Protein AF-A0A538A5W3-F1 (afdb_monomer_lite)

Radius of gyration: 23.63 Å; chains: 1; bounding box: 54×59×78 Å

Foldseek 3Di:
DDDDPPPPCPDVVNVVVVVVVVVVVVVVVVVCVVPPDDPVSVLVVVVVVLVVCPVVDDDDDSPDDQLCVQPNLLVSLLLQVPDDAWFFDQAPVRATFTFFDCVVDADRQLRGCDPDSQAHVVRTGREWEWAKDAPVVVQAWIKIWTWGQTHRQATDIDIDTDHPVSSVVRSPRDDDPPDPHHYHYPQADPCVLVDDHPPNNDDPCRPPGHHPDDD

Sequence (215 aa):
MRARSENGAATVEHVGLVILIALLIMAAIAAVVAAPPTDEARHLGSQLDRRIRCPARLPDPCWRDPLTEAYGRPVAGLVRAMAPQPRPVAGASGAPLLPVDFRYCRSESCAAPGDRTRLTASNRRVTAFTSVADHRRSGAGVQVTYWLYRPGIGWDRAVRTASPGDVGRYASTPLLDSANPVLVPLETLYGRDHYDFPPGEEPPWRWRVQSVYPG

pLDDT: mean 85.68, std 15.32, range [40.06, 98.5]

Secondary structure (DSSP, 8-state):
-PPP-------HHHHHHHHHHHHHHHHHHHHHHHSPPPHHHHHHHHHHHHHHHGGGS-SS-TTS-HHHHHH-HHHHHHHHHTPPPP--EE-TTS-EE--B-TTT--SHHHHSB-SSTTBBTTSPBBEEEEEEEE-GGGT--EEEEEEEEETTTEEEEEEEEE-HHHHHHHTT----TT-SSEEEESTT-TTGGG----TT---TTTTTSPPSS--

Structure (mmCIF, N/CA/C/O backbone):
data_AF-A0A538A5W3-F1
#
_entry.id   AF-A0A538A5W3-F1
#
loop_
_atom_site.group_PDB
_atom_site.id
_atom_site.type_symbol
_atom_site.label_atom_id
_atom_site.label_alt_id
_atom_site.label_comp_id
_atom_site.label_asym_id
_atom_site.label_entity_id
_atom_site.label_seq_id
_atom_site.pdbx_PDB_ins_code
_atom_site.Cartn_x
_atom_site.Cartn_y
_atom_site.Cartn_z
_atom_site.occupancy
_atom_site.B_iso_or_equiv
_atom_site.auth_seq_id
_atom_site.auth_comp_id
_atom_site.auth_asym_id
_atom_site.auth_atom_id
_atom_site.pdbx_PDB_model_num
ATOM 1 N N . MET A 1 1 ? 18.227 34.111 -56.928 1.00 42.00 1 MET A N 1
ATOM 2 C CA . MET A 1 1 ? 17.829 33.974 -55.509 1.00 42.00 1 MET A CA 1
ATOM 3 C C . MET A 1 1 ? 19.040 34.293 -54.642 1.00 42.00 1 MET A C 1
ATOM 5 O O . MET A 1 1 ? 20.062 33.647 -54.814 1.00 42.00 1 MET A O 1
ATOM 9 N N . ARG A 1 2 ? 18.981 35.338 -53.802 1.00 44.09 2 ARG A N 1
ATOM 10 C CA . ARG A 1 2 ? 20.060 35.691 -52.859 1.00 44.09 2 ARG A CA 1
ATOM 11 C C . ARG A 1 2 ? 19.883 34.869 -51.582 1.00 44.09 2 ARG A C 1
ATOM 13 O O . ARG A 1 2 ? 18.829 34.968 -50.959 1.00 44.09 2 ARG A O 1
ATOM 20 N N . ALA A 1 3 ? 20.896 34.101 -51.193 1.00 50.91 3 ALA A N 1
ATOM 21 C CA . ALA A 1 3 ? 20.963 33.516 -49.860 1.00 50.91 3 ALA A CA 1
ATOM 22 C C . ALA A 1 3 ? 21.230 34.641 -48.845 1.00 50.91 3 ALA A C 1
ATOM 24 O O . ALA A 1 3 ? 22.227 35.356 -48.951 1.00 50.91 3 ALA A O 1
ATOM 25 N N . ARG A 1 4 ? 20.311 34.837 -47.895 1.00 51.69 4 ARG A N 1
ATOM 26 C CA . ARG A 1 4 ? 20.551 35.646 -46.694 1.00 51.69 4 ARG A CA 1
ATOM 27 C C . ARG A 1 4 ? 21.476 34.833 -45.787 1.00 51.69 4 ARG A C 1
ATOM 29 O O . ARG A 1 4 ? 21.086 33.760 -45.346 1.00 51.69 4 ARG A O 1
ATOM 36 N N . SER A 1 5 ? 22.681 35.335 -45.530 1.00 58.38 5 SER A N 1
ATOM 37 C CA . SER A 1 5 ? 23.517 34.843 -44.432 1.00 58.38 5 SER A CA 1
ATOM 38 C C . SER A 1 5 ? 22.976 35.441 -43.138 1.00 58.38 5 SER A C 1
ATOM 40 O O . SER A 1 5 ? 23.103 36.646 -42.919 1.00 58.38 5 SER A O 1
ATOM 42 N N . GLU A 1 6 ? 22.331 34.628 -42.305 1.00 58.16 6 GLU A N 1
ATOM 43 C CA . GLU A 1 6 ? 22.032 34.992 -40.922 1.00 58.16 6 GLU A CA 1
ATOM 44 C C . GLU A 1 6 ? 23.316 34.860 -40.105 1.00 58.16 6 GLU A C 1
ATOM 46 O O . GLU A 1 6 ? 23.686 33.785 -39.641 1.00 58.16 6 GLU A O 1
ATOM 51 N N . ASN A 1 7 ? 24.029 35.972 -39.943 1.00 57.12 7 ASN A N 1
ATOM 52 C CA . ASN A 1 7 ? 25.116 36.042 -38.978 1.00 57.12 7 ASN A CA 1
ATOM 53 C C . ASN A 1 7 ? 24.478 36.193 -37.591 1.00 57.12 7 ASN A C 1
ATOM 55 O O . ASN A 1 7 ? 24.139 37.299 -37.172 1.00 57.12 7 ASN A O 1
ATOM 59 N N . GLY A 1 8 ? 24.255 35.068 -36.910 1.00 60.03 8 GLY A N 1
ATOM 60 C CA . GLY A 1 8 ? 23.786 35.044 -35.529 1.00 60.03 8 GLY A CA 1
ATOM 6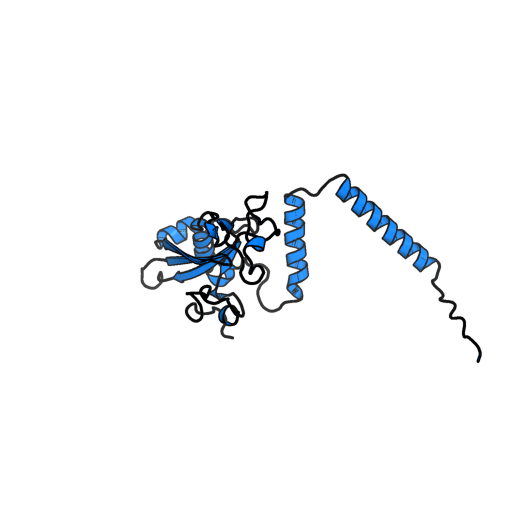1 C C . GLY A 1 8 ? 24.787 35.758 -34.625 1.00 60.03 8 GLY A C 1
ATOM 62 O O . GLY A 1 8 ? 25.879 35.253 -34.375 1.00 60.03 8 GLY A O 1
ATOM 63 N N . ALA A 1 9 ? 24.423 36.944 -34.143 1.00 57.41 9 ALA A N 1
ATOM 64 C CA . ALA A 1 9 ? 25.202 37.699 -33.173 1.00 57.41 9 ALA A CA 1
ATOM 65 C C . ALA A 1 9 ? 25.051 37.064 -31.781 1.00 57.41 9 ALA A C 1
ATOM 67 O O . ALA A 1 9 ? 24.360 37.589 -30.912 1.00 57.41 9 ALA A O 1
ATOM 68 N N . ALA A 1 10 ? 25.688 35.913 -31.562 1.00 58.06 10 ALA A N 1
ATOM 69 C CA . ALA A 1 10 ? 25.976 35.471 -30.206 1.00 58.06 10 ALA A CA 1
ATOM 70 C C . ALA A 1 10 ? 27.020 36.444 -29.645 1.00 58.06 10 ALA A C 1
ATOM 72 O O . ALA A 1 10 ? 28.186 36.408 -30.037 1.00 58.06 10 ALA A O 1
ATOM 73 N N . THR A 1 11 ? 26.597 37.381 -28.794 1.00 72.31 11 THR A N 1
ATOM 74 C CA . THR A 1 11 ? 27.542 38.292 -28.141 1.00 72.31 11 THR A CA 1
ATOM 75 C C . THR A 1 11 ? 28.545 37.461 -27.333 1.00 72.31 11 THR A C 1
ATOM 77 O O . THR A 1 11 ? 28.207 36.392 -26.821 1.00 72.31 11 THR A O 1
ATOM 80 N N . VAL A 1 12 ? 29.794 37.923 -27.218 1.00 75.25 12 VAL A N 1
ATOM 81 C CA . VAL A 1 12 ? 30.860 37.236 -26.453 1.00 75.25 12 VAL A CA 1
ATOM 82 C C . VAL A 1 12 ? 30.439 36.871 -25.022 1.00 75.25 12 VAL A C 1
ATOM 84 O O . VAL A 1 12 ? 30.901 35.876 -24.468 1.00 75.25 12 VAL A O 1
ATOM 87 N N . GLU A 1 13 ? 29.491 37.616 -24.462 1.00 71.19 13 GLU A N 1
ATOM 88 C CA . GLU A 1 13 ? 28.868 37.364 -23.164 1.00 71.19 13 GLU A CA 1
ATOM 89 C C . GLU A 1 13 ? 28.045 36.065 -23.136 1.00 71.19 13 GLU A C 1
ATOM 91 O O . GLU A 1 13 ? 28.116 35.321 -22.160 1.00 71.19 13 GLU A O 1
ATOM 96 N N . HIS A 1 14 ? 27.326 35.732 -24.214 1.00 80.75 14 HIS A N 1
ATOM 97 C CA . HIS A 1 14 ? 26.578 34.473 -24.316 1.00 80.75 14 HIS A CA 1
ATOM 98 C C . HIS A 1 14 ? 27.520 33.275 -24.407 1.00 80.75 14 HIS A C 1
ATOM 100 O O . HIS A 1 14 ? 27.285 32.255 -23.764 1.00 80.75 14 HIS A O 1
ATOM 106 N N . VAL A 1 15 ? 28.611 33.401 -25.167 1.00 85.06 15 VAL A N 1
ATOM 107 C CA . VAL A 1 15 ? 29.625 32.343 -25.272 1.00 85.06 15 VAL A CA 1
ATOM 108 C C . VAL A 1 15 ? 30.297 32.121 -23.916 1.00 85.06 15 VAL A C 1
ATOM 110 O O . VAL A 1 15 ? 30.418 30.981 -23.471 1.00 85.06 15 VAL A O 1
ATOM 113 N N . GLY A 1 16 ? 30.656 33.205 -23.220 1.00 84.44 16 GLY A N 1
ATOM 114 C CA . GLY A 1 16 ? 31.204 33.139 -21.866 1.00 84.44 16 GLY A CA 1
ATOM 115 C C . GLY A 1 16 ? 30.246 32.479 -20.872 1.00 84.44 16 GLY A C 1
ATOM 116 O O . GLY A 1 16 ? 30.654 31.590 -20.125 1.00 84.44 16 GLY A O 1
ATOM 117 N N . LEU A 1 17 ? 28.962 32.847 -20.905 1.00 88.75 17 LEU A N 1
ATOM 118 C CA . LEU A 1 17 ? 27.942 32.261 -20.035 1.00 88.75 17 LEU A CA 1
ATOM 119 C C . LEU A 1 17 ? 27.740 30.764 -20.312 1.00 88.75 17 LEU A C 1
ATOM 121 O O . LEU A 1 17 ? 27.679 29.973 -19.373 1.00 88.75 17 LEU A O 1
ATOM 125 N N . VAL A 1 18 ? 27.683 30.357 -21.583 1.00 91.06 18 VAL A N 1
ATOM 126 C CA . VAL A 1 18 ? 27.535 28.943 -21.963 1.00 91.06 18 VAL A CA 1
ATOM 127 C C . VAL A 1 18 ? 28.744 28.124 -21.509 1.00 91.06 18 VAL A C 1
ATOM 129 O O . VAL A 1 18 ? 28.564 27.043 -20.950 1.00 91.06 18 VAL A O 1
ATOM 132 N N . ILE A 1 19 ? 29.965 28.644 -21.681 1.00 92.62 19 ILE A N 1
ATOM 133 C CA . ILE A 1 19 ? 31.189 27.979 -21.208 1.00 92.62 19 ILE A CA 1
ATOM 134 C C . ILE A 1 19 ? 31.181 27.855 -19.682 1.00 92.62 19 ILE A C 1
ATOM 136 O O . ILE A 1 19 ? 31.485 26.784 -19.157 1.00 92.62 19 ILE A O 1
ATOM 140 N N . LEU A 1 20 ? 30.790 28.910 -18.962 1.00 94.00 20 LEU A N 1
ATOM 141 C CA . LEU A 1 20 ? 30.696 28.875 -17.504 1.00 94.00 20 LEU A CA 1
ATOM 142 C C . LEU A 1 20 ? 29.690 27.817 -17.031 1.00 94.00 20 LEU A C 1
ATOM 144 O O . LEU A 1 20 ? 30.012 27.012 -16.159 1.00 94.00 20 LEU A O 1
ATOM 148 N N . ILE A 1 21 ? 28.497 27.773 -17.633 1.00 94.75 21 ILE A N 1
ATOM 149 C CA . ILE A 1 21 ? 27.474 26.766 -17.316 1.00 94.75 21 ILE A CA 1
ATOM 150 C C . ILE A 1 21 ? 28.006 25.355 -17.598 1.00 94.75 21 ILE A C 1
ATOM 152 O O . ILE A 1 21 ? 27.864 24.470 -16.754 1.00 94.75 21 ILE A O 1
ATOM 156 N N . ALA A 1 22 ? 28.659 25.144 -18.743 1.00 93.75 22 ALA A N 1
ATOM 157 C CA . ALA A 1 22 ? 29.2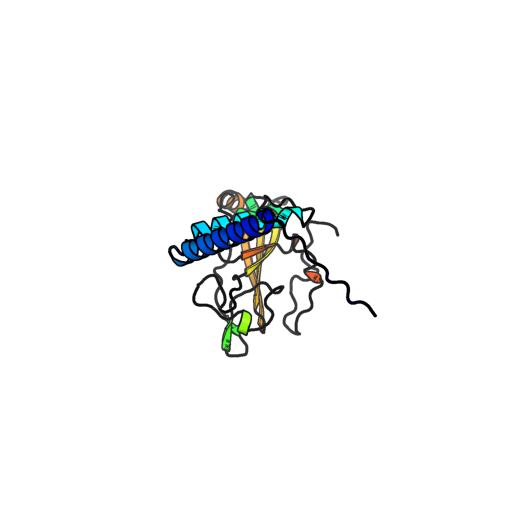35 23.849 -19.095 1.00 93.75 22 ALA A CA 1
ATOM 158 C C . ALA A 1 22 ? 30.301 23.398 -18.081 1.00 93.75 22 ALA A C 1
ATOM 160 O O . ALA A 1 22 ? 30.279 22.248 -17.640 1.00 93.75 22 ALA A O 1
ATOM 161 N N . LEU A 1 23 ? 31.190 24.302 -17.655 1.00 95.12 23 LEU A N 1
ATOM 162 C CA . LEU A 1 23 ? 32.209 24.013 -16.640 1.00 95.12 23 LEU A CA 1
ATOM 163 C C . LEU A 1 23 ? 31.589 23.672 -15.280 1.00 95.12 23 LEU A C 1
ATOM 165 O O . LEU A 1 23 ? 32.029 22.721 -14.635 1.00 95.12 23 LEU A O 1
ATOM 169 N N . LEU A 1 24 ? 30.544 24.392 -14.864 1.00 94.75 24 LEU A N 1
ATOM 170 C CA . LEU A 1 24 ? 29.826 24.105 -13.620 1.00 94.75 24 LEU A CA 1
ATOM 171 C C . LEU A 1 24 ? 29.153 22.727 -13.654 1.00 94.75 24 LEU A C 1
ATOM 173 O O . LEU A 1 24 ? 29.246 21.977 -12.681 1.00 94.75 24 LEU A O 1
ATOM 177 N N . ILE A 1 25 ? 28.525 22.363 -14.776 1.00 93.44 25 ILE A N 1
ATOM 178 C CA . ILE A 1 25 ? 27.912 21.038 -14.958 1.00 93.44 25 ILE A CA 1
ATOM 179 C C . ILE A 1 25 ? 28.982 19.943 -14.888 1.00 93.44 25 ILE A C 1
ATOM 181 O O . ILE A 1 25 ? 28.809 18.961 -14.166 1.00 93.44 25 ILE A O 1
ATOM 185 N N . MET A 1 26 ? 30.106 20.119 -15.586 1.00 90.81 26 MET A N 1
ATOM 186 C CA . MET A 1 26 ? 31.208 19.153 -15.575 1.00 90.81 26 MET A CA 1
ATOM 187 C C . MET A 1 26 ? 31.807 18.978 -14.174 1.00 90.81 26 MET A C 1
ATOM 189 O O . MET A 1 26 ? 32.032 17.847 -13.742 1.00 90.81 26 MET A O 1
ATOM 193 N N . ALA A 1 27 ? 32.007 20.074 -13.435 1.00 88.56 27 ALA A N 1
ATOM 194 C CA . ALA A 1 27 ? 32.490 20.031 -12.057 1.00 88.56 27 ALA A CA 1
ATOM 195 C C . ALA A 1 27 ? 31.508 19.301 -11.125 1.00 88.56 27 ALA A C 1
ATOM 197 O O . ALA A 1 27 ? 31.928 18.481 -10.306 1.00 88.56 27 ALA A O 1
ATOM 198 N N . ALA A 1 28 ? 30.201 19.537 -11.282 1.00 83.38 28 ALA A N 1
ATOM 199 C CA . ALA A 1 28 ? 29.171 18.847 -10.510 1.00 83.38 28 ALA A CA 1
ATOM 200 C C . ALA A 1 28 ? 29.153 17.334 -10.791 1.00 83.38 28 ALA A C 1
ATOM 202 O O . ALA A 1 28 ? 29.094 16.536 -9.856 1.00 83.38 28 ALA A O 1
ATOM 203 N N . ILE A 1 29 ? 29.261 16.926 -12.061 1.00 84.50 29 ILE A N 1
ATOM 204 C CA . ILE A 1 29 ? 29.339 15.507 -12.444 1.00 84.50 29 ILE A CA 1
ATOM 205 C C . ILE A 1 29 ? 30.588 14.860 -11.838 1.00 84.50 29 ILE A C 1
ATOM 207 O O . ILE A 1 29 ? 30.487 13.802 -11.218 1.00 84.50 29 ILE A O 1
ATOM 211 N N . ALA A 1 30 ? 31.752 15.504 -11.969 1.00 84.69 30 ALA A N 1
ATOM 212 C CA . ALA A 1 30 ? 33.005 14.997 -11.413 1.00 84.69 30 ALA A CA 1
ATOM 213 C C . ALA A 1 30 ? 32.925 14.816 -9.887 1.00 84.69 30 ALA A C 1
ATOM 215 O O . ALA A 1 30 ? 33.361 13.789 -9.369 1.00 84.69 30 ALA A O 1
ATOM 216 N N . ALA A 1 31 ? 32.305 15.763 -9.175 1.00 80.19 31 ALA A N 1
ATOM 217 C CA . ALA A 1 31 ? 32.092 15.670 -7.732 1.00 80.19 31 ALA A CA 1
ATOM 218 C C . ALA A 1 31 ? 31.188 14.486 -7.343 1.00 80.19 31 ALA A C 1
ATOM 220 O O . ALA A 1 31 ? 31.505 13.757 -6.405 1.00 80.19 31 ALA A O 1
ATOM 221 N N . VAL A 1 32 ? 30.100 14.248 -8.086 1.00 80.31 32 VAL A N 1
ATOM 222 C CA . VAL A 1 32 ? 29.190 13.109 -7.853 1.00 80.31 32 VAL A CA 1
ATOM 223 C C . VAL A 1 32 ? 29.876 11.767 -8.119 1.00 80.31 32 VAL A C 1
ATOM 225 O O . VAL A 1 32 ? 29.632 10.802 -7.397 1.00 80.31 32 VAL A O 1
ATOM 228 N N . VAL A 1 33 ? 30.735 11.692 -9.138 1.00 80.06 33 VAL A N 1
ATOM 229 C CA . VAL A 1 33 ? 31.510 10.478 -9.440 1.00 80.06 33 VAL A CA 1
ATOM 230 C C . VAL A 1 33 ? 32.553 10.207 -8.354 1.00 80.06 33 VAL A C 1
ATOM 232 O O . VAL A 1 33 ? 32.704 9.063 -7.931 1.00 80.06 33 VAL A O 1
ATOM 235 N N . ALA A 1 34 ? 33.249 11.244 -7.883 1.00 79.81 34 ALA A N 1
ATOM 236 C CA . ALA A 1 34 ? 34.277 11.116 -6.850 1.00 79.81 34 ALA A CA 1
ATOM 237 C C . ALA A 1 34 ? 33.696 10.771 -5.467 1.00 79.81 34 ALA A C 1
ATOM 239 O O . ALA A 1 34 ? 34.324 10.046 -4.697 1.00 79.81 34 ALA A O 1
ATOM 240 N N . ALA A 1 35 ? 32.498 11.271 -5.156 1.00 73.44 35 ALA A N 1
ATOM 241 C CA . ALA A 1 35 ? 31.801 11.034 -3.899 1.00 73.44 35 ALA A CA 1
ATOM 242 C C . ALA A 1 35 ? 30.342 10.633 -4.179 1.00 73.44 35 ALA A C 1
ATOM 244 O O . ALA A 1 35 ? 29.450 11.490 -4.185 1.00 73.44 35 ALA A O 1
ATOM 245 N N . PRO A 1 36 ? 30.071 9.335 -4.421 1.00 70.56 36 PRO A N 1
ATOM 246 C CA . PRO A 1 36 ? 28.727 8.883 -4.734 1.00 70.56 36 PRO A CA 1
ATOM 247 C C . PRO A 1 36 ? 27.764 9.224 -3.587 1.00 70.56 36 PRO A C 1
ATOM 249 O O . PRO A 1 36 ? 28.092 9.009 -2.416 1.00 70.56 36 PRO A O 1
ATOM 252 N N . PRO A 1 37 ? 26.558 9.735 -3.893 1.00 66.88 37 PRO A N 1
ATOM 253 C CA . PRO A 1 37 ? 25.633 10.206 -2.876 1.00 66.88 37 PRO A CA 1
ATOM 254 C C . PRO A 1 37 ? 25.233 9.072 -1.934 1.00 66.88 37 PRO A C 1
ATOM 256 O O . PRO A 1 37 ? 24.792 7.996 -2.368 1.00 66.88 37 PRO A O 1
ATOM 259 N N . THR A 1 38 ? 25.366 9.362 -0.640 1.00 73.31 38 THR A N 1
ATOM 260 C CA . THR A 1 38 ? 24.931 8.508 0.466 1.00 73.31 38 THR A CA 1
ATOM 261 C C . THR A 1 38 ? 23.409 8.363 0.470 1.00 73.31 38 THR A C 1
ATOM 263 O O . THR A 1 38 ? 22.681 9.121 -0.180 1.00 73.31 38 THR A O 1
ATOM 266 N N . ASP A 1 39 ? 22.896 7.391 1.222 1.00 62.28 39 ASP A N 1
ATOM 267 C CA . ASP A 1 39 ? 21.449 7.200 1.349 1.00 62.28 39 ASP A CA 1
ATOM 268 C C . ASP A 1 39 ? 20.737 8.435 1.937 1.00 62.28 39 ASP A C 1
ATOM 270 O O . ASP A 1 39 ? 19.601 8.719 1.554 1.00 62.28 39 ASP A O 1
ATOM 274 N N . GLU A 1 40 ? 21.415 9.235 2.769 1.00 63.69 40 GLU A N 1
ATOM 275 C CA . GLU A 1 40 ? 20.891 10.516 3.262 1.00 63.69 40 GLU A CA 1
ATOM 276 C C . GLU A 1 40 ? 20.801 11.587 2.167 1.00 63.69 40 GLU A C 1
ATOM 278 O O . GLU A 1 40 ? 19.784 12.274 2.058 1.00 63.69 40 GLU A O 1
ATOM 283 N N . ALA A 1 41 ? 21.812 11.694 1.300 1.00 62.50 41 ALA A N 1
ATOM 284 C CA . ALA A 1 41 ? 21.785 12.622 0.168 1.00 62.50 41 ALA A CA 1
ATOM 285 C C . ALA A 1 41 ? 20.658 12.274 -0.824 1.00 62.50 41 ALA A C 1
ATOM 287 O O . ALA A 1 41 ? 19.981 13.158 -1.351 1.00 62.50 41 ALA A O 1
ATOM 288 N N . ARG A 1 42 ? 20.388 10.977 -1.028 1.00 63.00 42 ARG A N 1
ATOM 289 C CA . ARG A 1 42 ? 19.245 10.509 -1.835 1.00 63.00 42 ARG A CA 1
ATOM 290 C C . ARG A 1 42 ? 17.910 10.801 -1.160 1.00 63.00 42 ARG A C 1
ATOM 292 O O . ARG A 1 42 ? 16.952 11.153 -1.846 1.00 63.00 42 ARG A O 1
ATOM 299 N N . HIS A 1 43 ? 17.844 10.685 0.165 1.00 58.84 43 HIS A N 1
ATOM 300 C CA . HIS A 1 43 ? 16.657 11.044 0.934 1.00 58.84 43 HIS A CA 1
ATOM 301 C C . HIS A 1 43 ? 16.345 12.542 0.798 1.00 58.84 43 HIS A C 1
ATOM 303 O O . HIS A 1 43 ? 15.225 12.893 0.429 1.00 58.84 43 HIS A O 1
ATOM 309 N N . LEU A 1 44 ? 17.346 13.413 0.966 1.00 68.38 44 LEU A N 1
ATOM 310 C CA . LEU A 1 44 ? 17.232 14.853 0.700 1.00 68.38 44 LEU A CA 1
ATOM 311 C C . LEU A 1 44 ? 16.782 15.138 -0.738 1.00 68.38 44 LEU A C 1
ATOM 313 O O . LEU A 1 44 ? 15.837 15.898 -0.938 1.00 68.38 44 LEU A O 1
ATOM 317 N N . GLY A 1 45 ? 17.385 14.474 -1.729 1.00 64.50 45 GLY A N 1
ATOM 318 C CA . GLY A 1 45 ? 16.982 14.591 -3.133 1.00 64.50 45 GLY A CA 1
ATOM 319 C C . GLY A 1 45 ? 15.521 14.196 -3.368 1.00 64.50 45 GLY A C 1
ATOM 320 O O . GLY A 1 45 ? 14.786 14.922 -4.030 1.00 64.50 45 GLY A O 1
ATOM 321 N N . SER A 1 46 ? 15.062 13.099 -2.760 1.00 58.84 46 SER A N 1
ATOM 322 C CA . SER A 1 46 ? 13.666 12.654 -2.868 1.00 58.84 46 SER A CA 1
ATOM 323 C C . SER A 1 46 ? 12.675 13.619 -2.206 1.00 58.84 46 SER A C 1
ATOM 325 O O . SER A 1 46 ? 11.580 13.836 -2.729 1.00 58.84 46 SER A O 1
ATOM 327 N N . GLN A 1 47 ? 13.072 14.264 -1.103 1.00 61.53 47 GLN A N 1
ATOM 328 C CA . GLN A 1 47 ? 12.272 15.301 -0.454 1.00 61.53 47 GLN A CA 1
ATOM 329 C C . GLN A 1 47 ? 12.211 16.584 -1.291 1.00 61.53 47 GLN A C 1
ATOM 331 O O . GLN A 1 47 ? 11.150 17.205 -1.379 1.00 61.53 47 GLN A O 1
ATOM 336 N N . LEU A 1 48 ? 13.318 16.967 -1.935 1.00 62.88 48 LEU A N 1
ATOM 337 C CA . LEU A 1 48 ? 13.379 18.134 -2.815 1.00 62.88 48 LEU A CA 1
ATOM 338 C C . LEU A 1 48 ? 12.544 17.927 -4.085 1.00 62.88 48 LEU A C 1
ATOM 340 O O . LEU A 1 48 ? 11.719 18.768 -4.421 1.00 62.88 48 LEU A O 1
ATOM 344 N N . ASP A 1 49 ? 12.700 16.781 -4.745 1.00 60.81 49 ASP A N 1
ATOM 345 C CA . ASP A 1 49 ? 11.957 16.398 -5.952 1.00 60.81 49 ASP A CA 1
ATOM 346 C C . ASP A 1 49 ? 10.441 16.334 -5.683 1.00 60.81 49 ASP A C 1
ATOM 348 O O . ASP A 1 49 ? 9.622 16.788 -6.484 1.00 60.81 49 ASP A O 1
ATOM 352 N N . ARG A 1 50 ? 10.038 15.870 -4.490 1.00 59.31 50 ARG A N 1
ATOM 353 C CA . ARG A 1 50 ? 8.642 15.947 -4.034 1.00 59.31 50 ARG A CA 1
ATOM 354 C C . ARG A 1 50 ? 8.175 17.397 -3.884 1.00 59.31 50 ARG A C 1
ATOM 356 O O . ARG A 1 50 ? 7.128 17.739 -4.424 1.00 59.31 50 ARG A O 1
ATOM 363 N N . ARG A 1 51 ? 8.954 18.262 -3.225 1.00 61.81 51 ARG A N 1
ATOM 364 C CA . ARG A 1 51 ? 8.613 19.691 -3.070 1.00 61.81 51 ARG A CA 1
ATOM 365 C C . ARG A 1 51 ? 8.524 20.430 -4.409 1.00 61.81 51 ARG A C 1
ATOM 367 O O . ARG A 1 51 ? 7.647 21.273 -4.559 1.00 61.81 51 ARG A O 1
ATOM 374 N N . ILE A 1 52 ? 9.383 20.094 -5.372 1.00 64.12 52 ILE A N 1
ATOM 375 C CA . ILE A 1 52 ? 9.414 20.709 -6.708 1.00 64.12 52 ILE A CA 1
ATOM 376 C C . ILE A 1 52 ? 8.241 20.233 -7.577 1.00 64.12 52 ILE A C 1
ATOM 378 O O . ILE A 1 52 ? 7.661 21.034 -8.305 1.00 64.12 52 ILE A O 1
ATOM 382 N N . ARG A 1 53 ? 7.848 18.952 -7.498 1.00 59.62 53 ARG A N 1
ATOM 383 C CA . ARG A 1 53 ? 6.728 18.410 -8.294 1.00 59.62 53 ARG A CA 1
ATOM 384 C C . ARG A 1 53 ? 5.343 18.765 -7.754 1.00 59.62 53 ARG A C 1
ATOM 386 O O . ARG A 1 53 ? 4.378 18.732 -8.513 1.00 59.62 53 ARG A O 1
ATOM 393 N N . CYS A 1 54 ? 5.234 19.105 -6.474 1.00 58.84 54 CYS A N 1
ATOM 394 C CA . CYS A 1 54 ? 3.957 19.396 -5.826 1.00 58.84 54 CYS A CA 1
ATOM 395 C C . CYS A 1 54 ? 3.171 20.612 -6.362 1.00 58.84 54 CYS A C 1
ATOM 397 O O . CYS A 1 54 ? 1.965 20.461 -6.533 1.00 58.84 54 CYS A O 1
ATOM 399 N N . PRO A 1 55 ? 3.752 21.790 -6.673 1.00 54.16 55 PRO A N 1
ATOM 400 C CA . PRO A 1 55 ? 2.954 22.927 -7.151 1.00 54.16 55 PRO A CA 1
ATOM 401 C C . PRO A 1 55 ? 2.276 22.693 -8.512 1.00 54.16 55 PRO A C 1
ATOM 403 O O . PRO A 1 55 ? 1.304 23.369 -8.827 1.00 54.16 55 PRO A O 1
ATOM 406 N N . ALA A 1 56 ? 2.742 21.726 -9.311 1.00 56.75 56 ALA A N 1
ATOM 407 C CA . ALA A 1 56 ? 2.158 21.420 -10.619 1.00 56.75 56 ALA A CA 1
ATOM 408 C C . ALA A 1 56 ? 0.929 20.486 -10.557 1.00 56.75 56 ALA A C 1
ATOM 410 O O . ALA A 1 56 ? 0.293 20.255 -11.584 1.00 56.75 56 ALA A O 1
ATOM 411 N N . ARG A 1 57 ? 0.592 19.925 -9.384 1.00 51.56 57 ARG A N 1
ATOM 412 C CA . ARG A 1 57 ? -0.556 19.021 -9.195 1.00 51.56 57 ARG A CA 1
ATOM 413 C C . ARG A 1 57 ? -1.387 19.469 -7.985 1.00 51.56 57 ARG A C 1
ATOM 415 O O . ARG A 1 57 ? -1.139 19.041 -6.866 1.00 51.56 57 ARG A O 1
ATOM 422 N N . LEU A 1 58 ? -2.355 20.354 -8.231 1.00 40.06 58 LEU A N 1
ATOM 423 C CA . LEU A 1 58 ? -3.468 20.664 -7.315 1.00 40.06 58 LEU A CA 1
ATOM 424 C C . LEU A 1 58 ? -4.352 19.415 -7.064 1.00 40.06 58 LEU A C 1
ATOM 426 O O . LEU A 1 58 ? -4.383 18.554 -7.949 1.00 40.06 58 LEU A O 1
ATOM 430 N N . PRO A 1 59 ? -5.133 19.332 -5.957 1.00 51.50 59 PRO A N 1
ATOM 431 C CA . PRO A 1 59 ? -5.271 20.293 -4.853 1.00 51.50 59 PRO A CA 1
ATOM 432 C C . PRO A 1 59 ? -4.816 19.779 -3.464 1.00 51.50 59 PRO A C 1
ATOM 434 O O . PRO A 1 59 ? -4.996 20.494 -2.478 1.00 51.50 59 PRO A O 1
ATOM 437 N N . ASP A 1 60 ? -4.229 18.585 -3.350 1.00 48.75 60 ASP A N 1
ATOM 438 C CA . ASP A 1 60 ? -3.994 17.966 -2.037 1.00 48.75 60 ASP A CA 1
ATOM 439 C C . ASP A 1 60 ? -2.792 18.564 -1.272 1.00 48.75 60 ASP A C 1
ATOM 441 O O . ASP A 1 60 ? -1.773 18.943 -1.867 1.00 48.75 60 ASP A O 1
ATOM 445 N N . PRO A 1 61 ? -2.863 18.647 0.072 1.00 52.22 61 PRO A N 1
ATOM 446 C CA . PRO A 1 61 ? -1.793 19.177 0.904 1.00 52.22 61 PRO A CA 1
ATOM 447 C C . PRO A 1 61 ? -0.553 18.270 0.867 1.00 52.22 61 PRO A C 1
ATOM 449 O O . PRO A 1 61 ? -0.369 17.389 1.705 1.00 52.22 61 PRO A O 1
ATOM 452 N N . CYS A 1 62 ? 0.354 18.563 -0.068 1.00 54.31 62 CYS A N 1
ATOM 453 C CA . CYS A 1 62 ? 1.656 17.917 -0.310 1.00 54.31 62 CYS A CA 1
ATOM 454 C C . CYS A 1 62 ? 2.507 17.619 0.950 1.00 54.31 62 CYS A C 1
ATOM 456 O O . CYS A 1 62 ? 3.420 16.786 0.910 1.00 54.31 62 CYS A O 1
ATOM 458 N N . TRP A 1 63 ? 2.229 18.295 2.068 1.00 56.88 63 TRP A N 1
ATOM 459 C CA . TRP A 1 63 ? 2.947 18.176 3.334 1.00 56.88 63 TRP A CA 1
ATOM 460 C C . TRP A 1 63 ? 2.496 17.020 4.238 1.00 56.88 63 TRP A C 1
ATOM 462 O O . TRP A 1 63 ? 3.210 16.714 5.194 1.00 56.88 63 TRP A O 1
ATOM 472 N N . ARG A 1 64 ? 1.346 16.378 3.989 1.00 66.56 64 ARG A N 1
ATOM 473 C CA . ARG A 1 64 ? 0.916 15.204 4.771 1.00 66.56 64 ARG A CA 1
ATOM 474 C C . ARG A 1 64 ? 1.320 13.915 4.067 1.00 66.56 64 ARG A C 1
ATOM 476 O O . ARG A 1 64 ? 1.380 13.838 2.842 1.00 66.56 64 ARG A O 1
ATOM 483 N N . ASP A 1 65 ? 1.666 12.899 4.851 1.00 83.75 65 ASP A N 1
ATOM 484 C CA . ASP A 1 65 ? 1.857 11.568 4.288 1.00 83.75 65 ASP A CA 1
ATOM 485 C C . ASP A 1 65 ? 0.492 11.006 3.825 1.00 83.75 65 ASP A C 1
ATOM 487 O O . ASP A 1 65 ? -0.529 11.318 4.451 1.00 83.75 65 ASP A O 1
ATOM 491 N N . PRO A 1 66 ? 0.454 10.164 2.775 1.00 88.50 66 PRO A N 1
ATOM 492 C CA . PRO A 1 66 ? -0.804 9.660 2.222 1.00 88.50 66 PRO A CA 1
ATOM 493 C C . PRO A 1 66 ? -1.681 8.916 3.237 1.00 88.50 66 PRO A C 1
ATOM 495 O O . PRO A 1 66 ? -2.905 8.961 3.141 1.00 88.50 66 PRO A O 1
ATOM 498 N N . LEU A 1 67 ? -1.087 8.240 4.230 1.00 93.44 67 LEU A N 1
ATOM 499 C CA . LEU A 1 67 ? -1.858 7.533 5.255 1.00 93.44 67 LEU A CA 1
ATOM 500 C C . LEU A 1 67 ? -2.536 8.502 6.222 1.00 93.44 67 LEU A C 1
ATOM 502 O O . LEU A 1 67 ? -3.681 8.275 6.605 1.00 93.44 67 LEU A O 1
ATOM 506 N N . THR A 1 68 ? -1.852 9.573 6.633 1.00 92.12 68 THR A N 1
ATOM 507 C CA . THR A 1 68 ? -2.444 10.609 7.492 1.00 92.12 68 THR A CA 1
ATOM 508 C C . THR A 1 68 ? -3.550 11.354 6.763 1.00 92.12 68 THR A C 1
ATOM 510 O O . THR A 1 68 ? -4.540 11.716 7.392 1.00 92.12 68 THR A O 1
ATOM 513 N N . GLU A 1 69 ? -3.402 11.574 5.460 1.00 88.25 69 GLU A N 1
ATOM 514 C CA . GLU A 1 69 ? -4.459 12.156 4.639 1.00 88.25 69 GLU A CA 1
ATOM 515 C C . GLU A 1 69 ? -5.697 11.254 4.577 1.00 88.25 69 GLU A C 1
ATOM 517 O O . GLU A 1 69 ? -6.799 11.722 4.849 1.00 88.25 69 GLU A O 1
ATOM 522 N N . ALA A 1 70 ? -5.515 9.957 4.313 1.00 91.94 70 ALA A N 1
ATOM 523 C CA . ALA A 1 70 ? -6.628 9.019 4.189 1.00 91.94 70 ALA A CA 1
ATOM 524 C C . ALA A 1 70 ? -7.309 8.681 5.528 1.00 91.94 70 ALA A C 1
ATOM 526 O O . ALA A 1 70 ? -8.530 8.555 5.587 1.00 91.94 70 ALA A O 1
ATOM 527 N N . TYR A 1 71 ? -6.536 8.507 6.606 1.00 93.31 71 TYR A N 1
ATOM 528 C CA . TYR A 1 71 ? -7.028 7.888 7.848 1.00 93.31 71 TYR A CA 1
ATOM 529 C C . TYR A 1 71 ? -6.876 8.761 9.101 1.00 93.31 71 TYR A C 1
ATOM 531 O O . TYR A 1 71 ? -7.329 8.390 10.187 1.00 93.31 71 TYR A O 1
ATOM 539 N N . GLY A 1 72 ? -6.205 9.908 8.993 1.00 92.62 72 GLY A N 1
ATOM 540 C CA . GLY A 1 72 ? -5.758 10.682 10.147 1.00 92.62 72 GLY A CA 1
ATOM 541 C C . GLY A 1 72 ? -4.550 10.056 10.857 1.00 92.62 72 GLY A C 1
ATOM 542 O O . GLY A 1 72 ? -4.262 8.862 10.759 1.00 92.62 72 GLY A O 1
ATOM 543 N N . ARG A 1 73 ? -3.813 10.880 11.613 1.00 93.75 73 ARG A N 1
ATOM 544 C CA . ARG A 1 73 ? -2.492 10.511 12.154 1.00 93.75 73 ARG A CA 1
ATOM 545 C C . ARG A 1 73 ? -2.476 9.258 13.052 1.00 93.75 73 ARG A C 1
ATOM 547 O O . ARG A 1 73 ? -1.564 8.446 12.864 1.00 93.75 73 ARG A O 1
ATOM 554 N N . PRO A 1 74 ? -3.420 9.065 14.002 1.00 94.88 74 PRO A N 1
ATOM 555 C CA . PRO A 1 74 ? -3.386 7.900 14.888 1.00 94.88 74 PRO A CA 1
ATOM 556 C C . PRO A 1 74 ? -3.562 6.579 14.135 1.00 94.88 74 PRO A C 1
ATOM 558 O O . PRO A 1 74 ? -2.805 5.632 14.340 1.00 94.88 74 PRO A O 1
ATOM 561 N N . VAL A 1 75 ? -4.525 6.533 13.209 1.00 97.12 75 VAL A N 1
ATOM 562 C CA . VAL A 1 75 ? -4.799 5.336 12.406 1.00 97.12 75 VAL A CA 1
ATOM 563 C C . VAL A 1 75 ? -3.693 5.113 11.376 1.00 97.12 75 VAL A C 1
ATOM 565 O O . VAL A 1 75 ? -3.288 3.977 11.166 1.00 97.12 75 VAL A O 1
ATOM 568 N N . ALA A 1 76 ? -3.112 6.171 10.805 1.00 96.94 76 ALA A N 1
ATOM 569 C CA . ALA A 1 76 ? -1.946 6.058 9.930 1.00 96.94 76 ALA A CA 1
ATOM 570 C C . ALA A 1 76 ? -0.749 5.379 10.623 1.00 96.94 76 ALA A C 1
ATOM 572 O O . ALA A 1 76 ? -0.116 4.489 10.049 1.00 96.94 76 ALA A O 1
ATOM 573 N N . GLY A 1 77 ? -0.470 5.752 11.880 1.00 97.69 77 GLY A N 1
ATOM 574 C CA . GLY A 1 77 ? 0.561 5.111 12.701 1.00 97.69 77 GLY A CA 1
ATOM 575 C C . GLY A 1 77 ? 0.285 3.621 12.918 1.00 97.69 77 GLY A C 1
ATOM 576 O O . GLY A 1 77 ? 1.148 2.786 12.649 1.00 97.69 77 GLY A O 1
ATOM 577 N N . LEU A 1 78 ? -0.953 3.283 13.283 1.00 98.44 78 LEU A N 1
ATOM 578 C CA . LEU A 1 78 ? -1.427 1.905 13.412 1.00 98.44 78 LEU A CA 1
ATOM 579 C C . LEU A 1 78 ? -1.268 1.095 12.109 1.00 98.44 78 LEU A C 1
ATOM 581 O O . LEU A 1 78 ? -0.727 -0.011 12.128 1.00 98.44 78 LEU A O 1
ATOM 585 N N . VAL A 1 79 ? -1.697 1.647 10.970 1.00 98.38 79 VAL A N 1
ATOM 586 C CA . VAL A 1 79 ? -1.590 1.013 9.644 1.00 98.38 79 VAL A CA 1
ATOM 587 C C . VAL A 1 79 ? -0.129 0.739 9.282 1.00 98.38 79 VAL A C 1
ATOM 589 O O . VAL A 1 79 ? 0.183 -0.313 8.722 1.00 98.38 79 VAL A O 1
ATOM 592 N N . ARG A 1 80 ? 0.797 1.636 9.633 1.00 98.00 80 ARG A N 1
ATOM 593 C CA . ARG A 1 80 ? 2.231 1.389 9.452 1.00 98.00 80 ARG A CA 1
ATOM 594 C C . ARG A 1 80 ? 2.754 0.314 10.403 1.00 98.00 80 ARG A C 1
ATOM 596 O O . ARG A 1 80 ? 3.488 -0.563 9.953 1.00 98.00 80 ARG A O 1
ATOM 603 N N . ALA A 1 81 ? 2.386 0.366 11.680 1.00 98.00 81 ALA A N 1
ATOM 604 C CA . ALA A 1 81 ? 2.864 -0.574 12.693 1.00 98.00 81 ALA A CA 1
ATOM 605 C C . ALA A 1 81 ? 2.460 -2.026 12.398 1.00 98.00 81 ALA A C 1
ATOM 607 O O . ALA A 1 81 ? 3.239 -2.944 12.635 1.00 98.00 81 ALA A O 1
ATOM 608 N N . MET A 1 82 ? 1.258 -2.231 11.854 1.00 98.06 82 MET A N 1
ATOM 609 C CA . MET A 1 82 ? 0.718 -3.565 11.566 1.00 98.06 82 MET A CA 1
ATOM 610 C C . MET A 1 82 ? 1.037 -4.082 10.154 1.00 98.06 82 MET A C 1
ATOM 612 O O . MET A 1 82 ? 0.579 -5.170 9.786 1.00 98.06 82 MET A O 1
ATOM 616 N N . ALA A 1 83 ? 1.796 -3.325 9.355 1.00 97.62 83 ALA A N 1
ATOM 617 C CA . ALA A 1 83 ? 2.080 -3.683 7.971 1.00 97.62 83 ALA A CA 1
ATOM 618 C C . ALA A 1 83 ? 2.811 -5.037 7.877 1.00 97.62 83 ALA A C 1
ATOM 620 O O . ALA A 1 83 ? 3.794 -5.260 8.590 1.00 97.62 83 ALA A O 1
ATOM 621 N N . PRO A 1 84 ? 2.364 -5.959 7.003 1.00 94.94 84 PRO A N 1
ATOM 622 C CA . PRO A 1 84 ? 3.031 -7.240 6.842 1.00 94.94 84 PRO A CA 1
ATOM 623 C C . PRO A 1 84 ? 4.414 -7.052 6.212 1.00 94.94 84 PRO A C 1
ATOM 625 O O . PRO A 1 84 ? 4.597 -6.230 5.312 1.00 94.94 84 PRO A O 1
ATOM 628 N N . GLN A 1 85 ? 5.375 -7.872 6.641 1.00 90.81 85 GLN A N 1
ATOM 629 C CA . GLN A 1 85 ? 6.649 -7.986 5.937 1.00 90.81 85 GLN A CA 1
ATOM 630 C C . GLN A 1 85 ? 6.388 -8.576 4.546 1.00 90.81 85 GLN A C 1
ATOM 632 O O . GLN A 1 85 ? 5.811 -9.666 4.452 1.00 90.81 85 GLN A O 1
ATOM 637 N N . PRO A 1 86 ? 6.775 -7.888 3.463 1.00 85.62 86 PRO A N 1
ATOM 638 C CA . PRO A 1 86 ? 6.492 -8.365 2.127 1.00 85.62 86 PRO A CA 1
ATOM 639 C C . PRO A 1 86 ? 7.392 -9.559 1.816 1.00 85.62 86 PRO A C 1
ATOM 641 O O . PRO A 1 86 ? 8.615 -9.468 1.884 1.00 85.62 86 PRO A O 1
ATOM 644 N N . ARG A 1 87 ? 6.776 -10.691 1.475 1.00 91.44 87 ARG A N 1
ATOM 645 C CA . ARG A 1 87 ? 7.481 -11.913 1.076 1.00 91.44 87 ARG A CA 1
ATOM 646 C C . ARG A 1 87 ? 7.273 -12.177 -0.414 1.00 91.44 87 ARG A C 1
ATOM 648 O O . ARG A 1 87 ? 6.186 -11.870 -0.919 1.00 91.44 87 ARG A O 1
ATOM 655 N N . PRO A 1 88 ? 8.280 -12.697 -1.129 1.00 94.88 88 PRO A N 1
ATOM 656 C CA . PRO A 1 88 ? 8.079 -13.161 -2.488 1.00 94.88 88 PRO A CA 1
ATOM 657 C C . PRO A 1 88 ? 7.201 -14.420 -2.513 1.00 94.88 88 PRO A C 1
ATOM 659 O O . PRO A 1 88 ? 7.245 -15.226 -1.585 1.00 94.88 88 PRO A O 1
ATOM 662 N N . VAL A 1 89 ? 6.411 -14.571 -3.573 1.00 96.69 89 VAL A N 1
ATOM 663 C CA . VAL A 1 89 ? 5.568 -15.748 -3.850 1.00 96.69 89 VAL A CA 1
ATOM 664 C C . VAL A 1 89 ? 5.876 -16.221 -5.267 1.00 96.69 89 VAL A C 1
ATOM 666 O O . VAL A 1 89 ? 6.124 -15.382 -6.130 1.00 96.69 89 VAL A O 1
ATOM 669 N N . ALA A 1 90 ? 5.910 -17.532 -5.501 1.00 97.31 90 ALA A N 1
ATOM 670 C CA . ALA A 1 90 ? 6.187 -18.082 -6.826 1.00 97.31 90 ALA A CA 1
ATOM 671 C C . ALA A 1 90 ? 5.058 -17.737 -7.815 1.00 97.31 90 ALA A C 1
ATOM 673 O O . ALA A 1 90 ? 3.890 -17.996 -7.529 1.00 97.31 90 ALA A O 1
ATOM 674 N N . GLY A 1 91 ? 5.423 -17.139 -8.951 1.00 94.38 91 GLY A N 1
ATOM 675 C CA . GLY A 1 91 ? 4.542 -16.881 -10.091 1.00 94.38 91 GLY A CA 1
ATOM 676 C C . GLY A 1 91 ? 4.320 -18.113 -10.961 1.00 94.38 91 GLY A C 1
ATOM 677 O O . GLY A 1 91 ? 4.840 -19.195 -10.679 1.00 94.38 91 GLY A O 1
ATOM 678 N N . ALA A 1 92 ? 3.587 -17.937 -12.060 1.00 91.38 92 ALA A N 1
ATOM 679 C CA . ALA A 1 92 ? 3.290 -19.017 -12.998 1.00 91.38 92 ALA A CA 1
ATOM 680 C C . ALA A 1 92 ? 4.561 -19.551 -13.680 1.00 91.38 92 ALA A C 1
ATOM 682 O O . ALA A 1 92 ? 4.665 -20.747 -13.947 1.00 91.38 92 ALA A O 1
ATOM 683 N 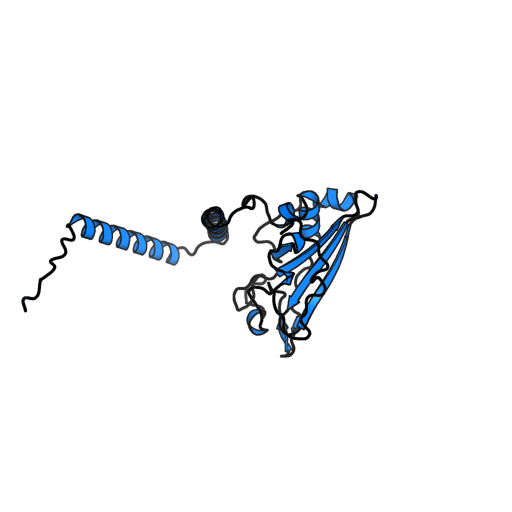N . SER A 1 93 ? 5.563 -18.691 -13.895 1.00 92.75 93 SER A N 1
ATOM 684 C CA . SER A 1 93 ? 6.892 -19.097 -14.380 1.00 92.75 93 SER A CA 1
ATOM 685 C C . SER A 1 93 ? 7.774 -19.777 -13.322 1.00 92.75 93 SER A C 1
ATOM 687 O O . SER A 1 93 ? 8.905 -20.161 -13.618 1.00 92.75 93 SER A O 1
ATOM 689 N N . GLY A 1 94 ? 7.310 -19.883 -12.073 1.00 94.50 94 GLY A N 1
ATOM 690 C CA . GLY A 1 94 ? 8.120 -20.291 -10.923 1.00 94.50 94 GLY A CA 1
ATOM 691 C C . GLY A 1 94 ? 9.029 -19.184 -10.375 1.00 94.50 94 GLY A C 1
ATOM 692 O O . GLY A 1 94 ? 9.628 -19.362 -9.313 1.00 94.50 94 GLY A O 1
ATOM 693 N N . ALA A 1 95 ? 9.119 -18.028 -11.043 1.00 93.31 95 ALA A N 1
ATOM 694 C CA . ALA A 1 95 ? 9.898 -16.898 -10.551 1.00 93.31 95 ALA A CA 1
ATOM 695 C C . ALA A 1 95 ? 9.307 -16.352 -9.236 1.00 93.31 95 ALA A C 1
ATOM 697 O O . ALA A 1 95 ? 8.087 -16.208 -9.123 1.00 93.31 95 ALA A O 1
ATOM 698 N N . PRO A 1 96 ? 10.133 -16.004 -8.233 1.00 97.12 96 PRO A N 1
ATOM 699 C CA . PRO A 1 96 ? 9.644 -15.302 -7.056 1.00 97.12 96 PRO A CA 1
ATOM 700 C C . PRO A 1 96 ? 9.176 -13.904 -7.465 1.00 97.12 96 PRO A C 1
ATOM 702 O O . PRO A 1 96 ? 9.918 -13.168 -8.104 1.00 97.12 96 PRO A O 1
ATOM 705 N N . LEU A 1 97 ? 7.971 -13.510 -7.070 1.00 97.94 97 LEU A N 1
ATOM 706 C CA . LEU A 1 97 ? 7.399 -12.193 -7.351 1.00 97.94 97 LEU A CA 1
ATOM 707 C C . LEU A 1 97 ? 7.202 -11.449 -6.043 1.00 97.94 97 LEU A C 1
ATOM 709 O O . LEU A 1 97 ? 6.667 -12.040 -5.111 1.00 97.94 97 LEU A O 1
ATOM 713 N N . LEU A 1 98 ? 7.591 -10.176 -5.956 1.00 98.00 98 LEU A N 1
ATOM 714 C CA . LEU A 1 98 ? 7.294 -9.257 -4.847 1.00 98.00 98 LEU A CA 1
ATOM 715 C C . LEU A 1 98 ? 5.978 -8.501 -5.092 1.00 98.00 98 LEU A C 1
ATOM 717 O O . LEU A 1 98 ? 5.577 -8.352 -6.245 1.00 98.00 98 LEU A O 1
ATOM 721 N N . PRO A 1 99 ? 5.295 -8.008 -4.039 1.00 98.06 99 PRO A N 1
ATOM 722 C CA . PRO A 1 99 ? 4.086 -7.235 -4.247 1.00 98.06 99 PRO A CA 1
ATOM 723 C C . PRO A 1 99 ? 4.457 -5.823 -4.709 1.00 98.06 99 PRO A C 1
ATOM 725 O O . PRO A 1 99 ? 5.365 -5.193 -4.159 1.00 98.06 99 PRO A O 1
ATOM 728 N N . VAL A 1 100 ? 3.779 -5.331 -5.738 1.00 98.12 100 VAL A N 1
ATOM 729 C CA . VAL A 1 100 ? 4.145 -4.111 -6.470 1.00 98.12 100 VAL A CA 1
ATOM 730 C C . VAL A 1 100 ? 2.940 -3.205 -6.684 1.00 98.12 100 VAL A C 1
ATOM 732 O O . VAL A 1 100 ? 1.787 -3.601 -6.528 1.00 98.12 100 VAL A O 1
ATOM 735 N N . ASP A 1 101 ? 3.214 -1.955 -7.044 1.00 97.25 101 ASP A N 1
ATOM 736 C CA . ASP A 1 101 ? 2.177 -1.020 -7.460 1.00 97.25 101 ASP A CA 1
ATOM 737 C C . ASP A 1 101 ? 1.698 -1.370 -8.876 1.00 97.25 101 ASP A C 1
ATOM 739 O O . ASP A 1 101 ? 2.448 -1.224 -9.849 1.00 97.25 101 ASP A O 1
ATOM 743 N N . PHE A 1 102 ? 0.442 -1.812 -8.989 1.00 96.38 102 PHE A N 1
ATOM 744 C CA . PHE A 1 102 ? -0.155 -2.230 -10.258 1.00 96.38 102 PHE A CA 1
ATOM 745 C C . PHE A 1 102 ? -0.114 -1.128 -11.322 1.00 96.38 102 PHE A C 1
ATOM 747 O O . PHE A 1 102 ? -0.065 -1.413 -12.513 1.00 96.38 102 PHE A O 1
ATOM 754 N N . ARG A 1 103 ? -0.082 0.150 -10.932 1.00 94.88 103 ARG A N 1
ATOM 755 C CA . ARG A 1 103 ? -0.071 1.270 -11.885 1.00 94.88 103 ARG A CA 1
ATOM 756 C C . ARG A 1 103 ? 1.226 1.339 -12.688 1.00 94.88 103 ARG A C 1
ATOM 758 O O . ARG A 1 103 ? 1.235 1.899 -13.778 1.00 94.88 103 ARG A O 1
ATOM 765 N N . TYR A 1 104 ? 2.311 0.775 -12.156 1.00 94.44 104 TYR A N 1
ATOM 766 C CA . TYR A 1 104 ? 3.652 0.870 -12.741 1.00 94.44 104 TYR A CA 1
ATOM 767 C C . TYR A 1 104 ? 4.273 -0.486 -13.090 1.00 94.44 104 TYR A C 1
ATOM 769 O O . TYR A 1 104 ? 5.344 -0.524 -13.701 1.00 94.44 104 TYR A O 1
ATOM 777 N N . CYS A 1 105 ? 3.651 -1.590 -12.670 1.00 95.69 105 CYS A N 1
ATOM 778 C CA . CYS A 1 105 ? 4.208 -2.929 -12.794 1.00 95.69 105 CYS A CA 1
ATOM 779 C C . CYS A 1 105 ? 3.101 -3.953 -13.063 1.00 95.69 105 CYS A C 1
ATOM 781 O O . CYS A 1 105 ? 2.268 -4.201 -12.197 1.00 95.69 105 CYS A O 1
ATOM 783 N N . ARG A 1 106 ? 3.096 -4.522 -14.275 1.00 94.19 106 ARG A N 1
ATOM 784 C CA . ARG A 1 106 ? 2.039 -5.409 -14.804 1.00 94.19 106 ARG A CA 1
ATOM 785 C C . ARG A 1 106 ? 2.569 -6.719 -15.398 1.00 94.19 106 ARG A C 1
ATOM 787 O O . ARG A 1 106 ? 1.830 -7.434 -16.058 1.00 94.19 106 ARG A O 1
ATOM 794 N N . SER A 1 107 ? 3.843 -7.036 -15.179 1.00 95.31 107 SER A N 1
ATOM 795 C CA . SER A 1 107 ? 4.469 -8.281 -15.638 1.00 95.31 107 SER A CA 1
ATOM 796 C C . SER A 1 107 ? 5.271 -8.940 -14.519 1.00 95.31 107 SER A C 1
ATOM 798 O O . SER A 1 107 ? 5.784 -8.253 -13.631 1.00 95.31 107 SER A O 1
ATOM 800 N N . GLU A 1 108 ? 5.426 -10.264 -14.585 1.00 96.12 108 GLU A N 1
ATOM 801 C CA . GLU A 1 108 ? 6.225 -11.032 -13.619 1.00 96.12 108 GLU A CA 1
ATOM 802 C C . GLU A 1 108 ? 7.678 -10.529 -13.548 1.00 96.12 108 GLU A C 1
ATOM 804 O O . GLU A 1 108 ? 8.208 -10.287 -12.464 1.00 96.12 108 GLU A O 1
ATOM 809 N N . SER A 1 109 ? 8.300 -10.262 -14.702 1.00 95.44 109 SER A N 1
ATOM 810 C CA . SER A 1 109 ? 9.677 -9.750 -14.791 1.00 95.44 109 SER A CA 1
ATOM 811 C C . SER A 1 109 ? 9.885 -8.426 -14.048 1.00 95.44 109 SER A C 1
ATOM 813 O O . SER A 1 109 ? 10.943 -8.184 -13.469 1.00 95.44 109 SER A O 1
ATOM 815 N N . CYS A 1 110 ? 8.861 -7.573 -14.017 1.00 96.56 110 CYS A N 1
ATOM 816 C CA . CYS A 1 110 ? 8.907 -6.304 -13.305 1.00 96.56 110 CYS A CA 1
ATOM 817 C C . CYS A 1 110 ? 8.838 -6.484 -11.774 1.00 96.56 110 CYS A C 1
ATOM 819 O O . CYS A 1 110 ? 9.392 -5.668 -11.024 1.00 96.56 110 CYS A O 1
ATOM 821 N N . ALA A 1 111 ? 8.185 -7.556 -11.314 1.00 97.56 111 ALA A N 1
ATOM 822 C CA . ALA A 1 111 ? 7.971 -7.881 -9.906 1.00 97.56 111 ALA A CA 1
ATOM 823 C C . ALA A 1 111 ? 9.061 -8.787 -9.301 1.00 97.56 111 ALA A C 1
ATOM 825 O O . ALA A 1 111 ? 9.072 -8.988 -8.084 1.00 97.56 111 ALA A O 1
ATOM 826 N N . ALA A 1 112 ? 9.986 -9.307 -10.110 1.00 97.06 112 ALA A N 1
ATOM 827 C CA . ALA A 1 112 ? 11.087 -10.143 -9.642 1.00 97.06 112 ALA A CA 1
ATOM 828 C C . ALA A 1 112 ? 11.966 -9.408 -8.599 1.00 97.06 112 ALA A C 1
ATOM 830 O O . ALA A 1 112 ? 12.304 -8.239 -8.812 1.00 97.06 112 ALA A O 1
ATOM 831 N N . PRO A 1 113 ? 12.353 -10.044 -7.475 1.00 96.56 113 PRO A N 1
ATOM 832 C CA . PRO A 1 113 ? 13.276 -9.480 -6.496 1.00 96.56 113 PRO A CA 1
ATOM 833 C C . PRO A 1 113 ? 14.558 -8.945 -7.130 1.00 96.56 113 PRO A C 1
ATOM 835 O O . PRO A 1 113 ? 15.125 -9.578 -8.015 1.00 96.56 113 PRO A O 1
ATOM 838 N N . GLY A 1 114 ? 15.011 -7.780 -6.668 1.00 92.06 114 GLY A N 1
ATOM 839 C CA . GLY A 1 114 ? 16.342 -7.265 -6.985 1.00 92.06 114 GLY A CA 1
ATOM 840 C C . GLY A 1 114 ? 17.319 -7.494 -5.835 1.00 92.06 114 GLY A C 1
ATOM 841 O O . GLY A 1 114 ? 16.933 -7.940 -4.754 1.00 92.06 114 GLY A O 1
ATOM 842 N N . ASP A 1 115 ? 18.572 -7.090 -6.034 1.00 91.06 115 ASP A N 1
ATOM 843 C CA . ASP A 1 115 ? 19.636 -7.227 -5.023 1.00 91.06 115 ASP A CA 1
ATOM 844 C C . ASP A 1 115 ? 19.358 -6.422 -3.743 1.00 91.06 115 ASP A C 1
ATOM 846 O O . ASP A 1 115 ? 19.862 -6.721 -2.660 1.00 91.06 115 ASP A O 1
ATOM 850 N N . ARG A 1 116 ? 18.542 -5.367 -3.851 1.00 87.44 116 ARG A N 1
ATOM 851 C CA . ARG A 1 116 ? 18.135 -4.533 -2.718 1.00 87.44 116 ARG A CA 1
ATOM 852 C C . ARG A 1 116 ? 16.788 -5.016 -2.195 1.00 87.44 116 ARG A C 1
ATOM 854 O O . ARG A 1 116 ? 15.784 -4.893 -2.882 1.00 87.44 116 ARG A O 1
ATOM 861 N N . THR A 1 117 ? 16.731 -5.408 -0.925 1.00 82.19 117 THR A N 1
ATOM 862 C CA . THR A 1 117 ? 15.549 -6.003 -0.256 1.00 82.19 117 THR A CA 1
ATOM 863 C C . THR A 1 117 ? 14.242 -5.190 -0.309 1.00 82.19 117 THR A C 1
ATOM 865 O O . THR A 1 117 ? 13.171 -5.714 -0.010 1.00 82.19 117 THR A O 1
ATOM 868 N N . ARG A 1 118 ? 14.300 -3.903 -0.672 1.00 88.38 118 ARG A N 1
ATOM 869 C CA . ARG A 1 118 ? 13.142 -2.991 -0.780 1.00 88.38 118 ARG A CA 1
ATOM 870 C C . ARG A 1 118 ? 12.684 -2.749 -2.220 1.00 88.38 118 ARG A C 1
ATOM 872 O O . ARG A 1 118 ? 11.710 -2.020 -2.426 1.00 88.38 118 ARG A O 1
ATOM 879 N N . LEU A 1 119 ? 13.404 -3.297 -3.198 1.00 92.56 119 LEU A N 1
ATOM 880 C CA . LEU A 1 119 ? 13.217 -3.028 -4.616 1.00 92.56 119 LEU A CA 1
ATOM 881 C C . LEU A 1 119 ? 13.158 -4.324 -5.428 1.00 92.56 119 LEU A C 1
ATOM 883 O O . LEU A 1 119 ? 13.786 -5.327 -5.095 1.00 92.56 119 LEU A O 1
ATOM 887 N N . THR A 1 120 ? 12.419 -4.278 -6.527 1.00 95.56 120 THR A N 1
ATOM 888 C CA . THR A 1 120 ? 12.484 -5.300 -7.574 1.00 95.56 120 THR A CA 1
ATOM 889 C C . THR A 1 120 ? 13.735 -5.102 -8.433 1.00 95.56 120 THR A C 1
ATOM 891 O O . THR A 1 120 ? 14.353 -4.032 -8.406 1.00 95.56 120 THR A O 1
ATOM 894 N N . ALA A 1 121 ? 14.093 -6.100 -9.244 1.00 93.88 121 ALA A N 1
ATOM 895 C CA . ALA A 1 121 ? 15.168 -5.993 -10.234 1.00 93.88 121 ALA A CA 1
ATOM 896 C C . ALA A 1 121 ? 14.902 -4.862 -11.246 1.00 93.88 121 ALA A C 1
ATOM 898 O O . ALA A 1 121 ? 15.823 -4.208 -11.721 1.00 93.88 121 ALA A O 1
ATOM 899 N N . SER A 1 122 ? 13.624 -4.555 -11.493 1.00 94.31 122 SER A N 1
ATOM 900 C CA . SER A 1 122 ? 13.177 -3.420 -12.313 1.00 94.31 122 SER A CA 1
ATOM 901 C C . SER A 1 122 ? 13.075 -2.098 -11.535 1.00 94.31 122 SER A C 1
ATOM 903 O O . SER A 1 122 ? 12.359 -1.184 -11.945 1.00 94.31 122 SER A O 1
ATOM 905 N N . ASN A 1 123 ? 13.753 -1.989 -10.388 1.00 94.69 123 ASN A N 1
ATOM 906 C CA . ASN A 1 123 ? 13.798 -0.795 -9.543 1.00 94.69 123 ASN A CA 1
ATOM 907 C C . ASN A 1 123 ? 12.405 -0.292 -9.100 1.00 94.69 123 ASN A C 1
ATOM 909 O O . ASN A 1 123 ? 12.189 0.906 -8.903 1.00 94.69 123 ASN A O 1
ATOM 913 N N . ARG A 1 124 ? 11.428 -1.199 -8.949 1.00 95.50 124 ARG A N 1
ATOM 914 C CA . ARG A 1 124 ? 10.109 -0.871 -8.389 1.00 95.50 124 ARG A CA 1
ATOM 915 C C . ARG A 1 124 ? 10.126 -1.043 -6.886 1.00 95.50 124 ARG A C 1
ATOM 917 O O . ARG A 1 124 ? 10.765 -1.953 -6.370 1.00 95.50 124 ARG A O 1
ATOM 924 N N . ARG A 1 125 ? 9.395 -0.188 -6.174 1.00 95.12 125 ARG A N 1
ATOM 925 C CA . ARG A 1 125 ? 9.229 -0.343 -4.731 1.00 95.12 125 ARG A CA 1
ATOM 926 C C . ARG A 1 125 ? 8.235 -1.450 -4.416 1.00 95.12 125 ARG A C 1
ATOM 928 O O . ARG A 1 125 ? 7.167 -1.535 -5.025 1.00 95.12 125 ARG A O 1
ATOM 935 N N . VAL A 1 126 ? 8.562 -2.226 -3.393 1.00 96.75 126 VAL A N 1
ATOM 936 C CA . VAL A 1 126 ? 7.624 -3.179 -2.812 1.00 96.75 126 VAL A CA 1
ATOM 937 C C . VAL A 1 126 ? 6.460 -2.425 -2.171 1.00 96.75 126 VAL A C 1
ATOM 939 O O . VAL A 1 126 ? 6.675 -1.480 -1.410 1.00 96.75 126 VAL A O 1
ATOM 942 N N . THR A 1 127 ? 5.231 -2.809 -2.507 1.00 97.56 127 THR A N 1
ATOM 943 C CA . THR A 1 127 ? 4.024 -2.018 -2.225 1.00 97.56 127 THR A CA 1
ATOM 944 C C . THR A 1 127 ? 2.913 -2.883 -1.641 1.00 97.56 127 THR A C 1
ATOM 946 O O . THR A 1 127 ? 2.709 -4.017 -2.064 1.00 97.56 127 THR A O 1
ATOM 949 N N . ALA A 1 128 ? 2.180 -2.332 -0.675 1.00 98.12 128 ALA A N 1
ATOM 950 C CA . ALA A 1 128 ? 0.904 -2.852 -0.212 1.00 98.12 128 ALA A CA 1
ATOM 951 C C . ALA A 1 128 ? -0.144 -1.739 -0.281 1.00 98.12 128 ALA A C 1
ATOM 953 O O . ALA A 1 128 ? 0.048 -0.648 0.262 1.00 98.12 128 ALA A O 1
ATOM 954 N N . PHE A 1 129 ? -1.265 -2.017 -0.935 1.00 98.12 129 PHE A N 1
ATOM 955 C CA . PHE A 1 129 ? -2.418 -1.130 -0.890 1.00 98.12 129 PHE A CA 1
ATOM 956 C C . PHE A 1 129 ? -3.165 -1.360 0.419 1.00 98.12 129 PHE A C 1
ATOM 958 O O . PHE A 1 129 ? -3.161 -2.469 0.948 1.00 98.12 129 PHE A O 1
ATOM 965 N N . THR A 1 130 ? -3.783 -0.326 0.970 1.00 98.38 130 THR A N 1
ATOM 966 C CA . THR A 1 130 ? -4.486 -0.410 2.252 1.00 98.38 130 THR A CA 1
ATOM 967 C C . THR A 1 130 ? -5.920 0.051 2.104 1.00 98.38 130 THR A C 1
ATOM 969 O O . THR A 1 130 ? -6.199 0.909 1.275 1.00 98.38 130 THR A O 1
ATOM 972 N N . SER A 1 131 ? -6.807 -0.535 2.898 1.00 97.88 131 SER A N 1
ATOM 973 C CA . SER A 1 131 ? -8.139 0.002 3.151 1.00 97.88 131 SER A CA 1
ATOM 974 C C . SER A 1 131 ? -8.501 -0.194 4.617 1.00 97.88 131 SER A C 1
ATOM 976 O O . SER A 1 131 ? -8.139 -1.220 5.211 1.00 97.88 131 SER A O 1
ATOM 978 N N . VAL A 1 132 ? -9.223 0.754 5.202 1.00 97.44 132 VAL A N 1
ATOM 979 C CA . VAL A 1 132 ? -9.519 0.778 6.637 1.00 97.44 132 VAL A CA 1
ATOM 980 C C . VAL A 1 132 ? -11.017 0.860 6.891 1.00 97.44 132 VAL A C 1
ATOM 982 O O . VAL A 1 132 ? -11.705 1.747 6.400 1.00 97.44 132 VAL A O 1
ATOM 985 N N . ALA A 1 133 ? -11.506 -0.035 7.747 1.00 95.31 133 ALA A N 1
ATOM 986 C CA . ALA A 1 133 ? -12.815 0.088 8.370 1.00 95.31 133 ALA A CA 1
ATOM 987 C C . ALA A 1 133 ? -12.627 0.528 9.831 1.00 95.31 133 ALA A C 1
ATOM 989 O O . ALA A 1 133 ? -12.150 -0.242 10.671 1.00 95.31 133 ALA A O 1
ATOM 990 N N . ASP A 1 134 ? -12.950 1.790 10.124 1.00 93.56 134 ASP A N 1
ATOM 991 C CA . ASP A 1 134 ? -12.840 2.376 11.464 1.00 93.56 134 ASP A CA 1
ATOM 992 C C . ASP A 1 134 ? -14.209 2.394 12.156 1.00 93.56 134 ASP A C 1
ATOM 994 O O . ASP A 1 134 ? -15.078 3.211 11.846 1.00 93.56 134 ASP A O 1
ATOM 998 N N . HIS A 1 135 ? -14.395 1.492 13.120 1.00 93.19 135 HIS A N 1
ATOM 999 C CA . HIS A 1 135 ? -15.640 1.352 13.872 1.00 93.19 135 HIS A CA 1
ATOM 1000 C C . HIS A 1 135 ? -15.539 1.900 15.303 1.00 93.19 135 HIS A C 1
ATOM 1002 O O . HIS A 1 135 ? -16.428 1.653 16.125 1.00 93.19 135 HIS A O 1
ATOM 1008 N N . ARG A 1 136 ? -14.508 2.701 15.615 1.00 90.75 136 ARG A N 1
ATOM 1009 C CA . ARG A 1 136 ? -14.275 3.228 16.975 1.00 90.75 136 ARG A CA 1
ATOM 1010 C C . ARG A 1 136 ? -15.427 4.066 17.515 1.00 90.75 136 ARG A C 1
ATOM 1012 O O . ARG A 1 136 ? -15.684 4.040 18.713 1.00 90.75 136 ARG A O 1
ATOM 1019 N N . ARG A 1 137 ? -16.169 4.762 16.645 1.00 85.81 137 ARG A N 1
ATOM 1020 C CA . ARG A 1 137 ? -17.365 5.534 17.041 1.00 85.81 137 ARG A CA 1
ATOM 1021 C C . ARG A 1 137 ? -18.495 4.659 17.596 1.00 85.81 137 ARG A C 1
ATOM 1023 O O . ARG A 1 137 ? -19.301 5.147 18.373 1.00 85.81 137 ARG A O 1
ATOM 1030 N N . SER A 1 138 ? -18.533 3.384 17.215 1.00 86.12 138 SER A N 1
ATOM 1031 C CA . SER A 1 138 ? -19.497 2.392 17.713 1.00 86.12 138 SER A CA 1
ATOM 1032 C C . SER A 1 138 ? -18.962 1.553 18.884 1.00 86.12 138 SER A C 1
ATOM 1034 O O . SER A 1 138 ? -19.578 0.565 19.262 1.00 86.12 138 SER A O 1
ATOM 1036 N N . GLY A 1 139 ? -17.799 1.912 19.444 1.00 78.00 139 GLY A N 1
ATOM 1037 C CA . GLY A 1 139 ? -17.140 1.162 20.522 1.00 78.00 139 GLY A CA 1
ATOM 1038 C C . GLY A 1 139 ? -16.339 -0.061 20.058 1.00 78.00 139 GLY A C 1
ATOM 1039 O O . GLY A 1 139 ? -15.675 -0.699 20.872 1.00 78.00 139 GLY A O 1
ATOM 1040 N N . ALA A 1 140 ? -16.356 -0.374 18.761 1.00 88.88 140 ALA A N 1
ATOM 1041 C CA . ALA A 1 140 ? -15.561 -1.445 18.169 1.00 88.88 140 ALA A CA 1
ATOM 1042 C C . ALA A 1 140 ? -14.131 -0.985 17.806 1.00 88.88 140 ALA A C 1
ATOM 1044 O O . ALA A 1 140 ? -13.714 0.142 18.073 1.00 88.88 140 ALA A O 1
ATOM 1045 N N . GLY A 1 141 ? -13.346 -1.890 17.222 1.00 94.38 141 GLY A N 1
ATOM 1046 C CA . GLY A 1 141 ? -11.963 -1.638 16.823 1.00 94.38 141 GLY A CA 1
ATOM 1047 C C . GLY A 1 141 ? -11.793 -1.013 15.435 1.00 94.38 141 GLY A C 1
ATOM 1048 O O . GLY A 1 141 ? -12.738 -0.550 14.796 1.00 94.38 141 GLY A O 1
ATOM 1049 N N . VAL A 1 142 ? -10.551 -1.049 14.957 1.00 97.19 142 VAL A N 1
ATOM 1050 C CA . VAL A 1 142 ? -1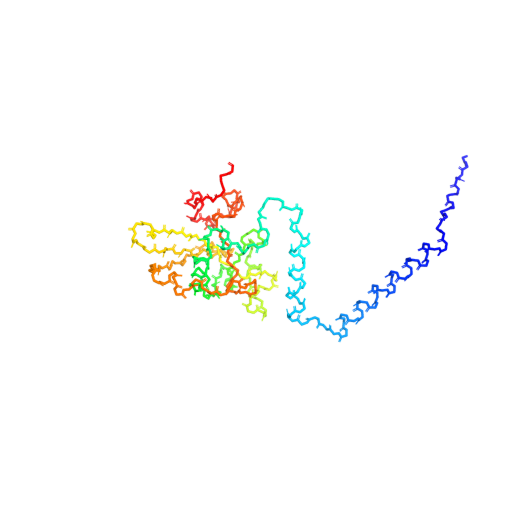0.170 -0.722 13.579 1.00 97.19 142 VAL A CA 1
ATOM 1051 C C . VAL A 1 142 ? -9.769 -2.008 12.865 1.00 97.19 142 VAL A C 1
ATOM 1053 O O . VAL A 1 142 ? -8.979 -2.792 13.393 1.00 97.19 142 VAL A O 1
ATOM 1056 N N . GLN A 1 143 ? -10.282 -2.220 11.655 1.00 97.81 143 GLN A N 1
ATOM 1057 C CA . GLN A 1 143 ? -9.812 -3.269 10.757 1.00 97.81 143 GLN A CA 1
ATOM 1058 C C . GLN A 1 143 ? -9.003 -2.642 9.622 1.00 97.81 143 GLN A C 1
ATOM 1060 O O . GLN A 1 143 ? -9.505 -1.801 8.882 1.00 97.81 143 GLN A O 1
ATOM 1065 N N . VAL A 1 144 ? -7.759 -3.085 9.463 1.00 98.38 144 VAL A N 1
ATOM 1066 C CA . VAL A 1 144 ? -6.885 -2.716 8.348 1.00 98.38 144 VAL A CA 1
ATOM 1067 C C . VAL A 1 144 ? -6.772 -3.913 7.415 1.00 98.38 144 VAL A C 1
ATOM 1069 O O . VAL A 1 144 ? -6.387 -5.005 7.838 1.00 98.38 144 VAL A O 1
ATOM 1072 N N . THR A 1 145 ? -7.093 -3.716 6.141 1.00 98.50 145 THR A N 1
ATOM 1073 C CA . THR A 1 145 ? -6.838 -4.707 5.094 1.00 98.50 145 THR A CA 1
ATOM 1074 C C . THR A 1 145 ? -5.680 -4.238 4.223 1.00 98.50 145 THR A C 1
ATOM 1076 O O . THR A 1 145 ? -5.690 -3.113 3.733 1.00 98.50 145 THR A O 1
ATOM 1079 N N . TYR A 1 146 ? -4.693 -5.109 4.029 1.00 98.50 146 TYR A N 1
ATOM 1080 C CA . TYR A 1 146 ? -3.577 -4.929 3.109 1.00 98.50 146 TYR A CA 1
ATOM 1081 C C . TYR A 1 146 ? -3.806 -5.796 1.873 1.00 98.50 146 TYR A C 1
ATOM 1083 O O . TYR A 1 146 ? -4.020 -7.005 1.993 1.00 98.50 146 TYR A O 1
ATOM 1091 N N . TRP A 1 147 ? -3.728 -5.178 0.703 1.00 98.06 147 TRP A N 1
ATOM 1092 C CA . TRP A 1 147 ? -3.893 -5.803 -0.601 1.00 98.06 147 TRP A CA 1
ATOM 1093 C C . TRP A 1 147 ? -2.547 -5.806 -1.326 1.00 98.06 147 TRP A C 1
ATOM 1095 O O . TRP A 1 147 ? -1.933 -4.756 -1.536 1.00 98.06 147 TRP A O 1
ATOM 1105 N N . LEU A 1 148 ? -2.066 -6.994 -1.674 1.00 97.69 148 LEU A N 1
ATOM 1106 C CA . LEU A 1 148 ? -0.736 -7.220 -2.230 1.00 97.69 148 LEU A CA 1
ATOM 1107 C C . LEU A 1 148 ? -0.890 -7.715 -3.667 1.00 97.69 148 LEU A C 1
ATOM 1109 O O . LEU A 1 148 ? -1.248 -8.869 -3.885 1.00 97.69 148 LEU A O 1
ATOM 1113 N N . TYR A 1 149 ? -0.644 -6.839 -4.637 1.00 97.94 149 TYR A N 1
ATOM 1114 C CA . TYR A 1 149 ? -0.755 -7.188 -6.050 1.00 97.94 149 TYR A CA 1
ATOM 1115 C C . TYR A 1 149 ? 0.551 -7.773 -6.591 1.00 97.94 149 TYR A C 1
ATOM 1117 O O . TYR A 1 149 ? 1.621 -7.187 -6.399 1.00 97.94 149 TYR A O 1
ATOM 1125 N N . ARG A 1 150 ? 0.452 -8.897 -7.302 1.00 97.56 150 ARG A N 1
ATOM 1126 C CA . ARG A 1 150 ? 1.547 -9.547 -8.029 1.00 97.56 150 ARG A CA 1
ATOM 1127 C C . ARG A 1 150 ? 1.066 -9.887 -9.442 1.00 97.56 150 ARG A C 1
ATOM 1129 O O . ARG A 1 150 ? 0.148 -10.696 -9.570 1.00 97.56 150 ARG A O 1
ATOM 1136 N N . PRO A 1 151 ? 1.665 -9.306 -10.493 1.00 96.81 151 PRO A N 1
ATOM 1137 C CA . PRO A 1 151 ? 1.320 -9.653 -11.868 1.00 96.81 151 PRO A CA 1
ATOM 1138 C C . PRO A 1 151 ? 1.449 -11.157 -12.122 1.00 96.81 151 PRO A C 1
ATOM 1140 O O . PRO A 1 151 ? 2.388 -11.769 -11.623 1.00 96.81 151 PRO A O 1
ATOM 1143 N N . GLY A 1 152 ? 0.526 -11.749 -12.874 1.00 94.94 152 GLY A N 1
ATOM 1144 C CA . GLY A 1 152 ? 0.463 -13.190 -13.137 1.00 94.94 152 GLY A CA 1
ATOM 1145 C C . GLY A 1 152 ? -0.183 -14.024 -12.023 1.00 94.94 152 GLY A C 1
ATOM 1146 O O . GLY A 1 152 ? -0.542 -15.172 -12.268 1.00 94.94 152 GLY A O 1
ATOM 1147 N N . ILE A 1 153 ? -0.363 -13.465 -10.817 1.00 95.69 153 ILE A N 1
ATOM 1148 C CA . ILE A 1 153 ? -1.033 -14.129 -9.681 1.00 95.69 153 ILE A CA 1
ATOM 1149 C C . ILE A 1 153 ? -2.336 -13.408 -9.311 1.00 95.69 153 ILE A C 1
ATOM 1151 O O . ILE A 1 153 ? -3.348 -14.049 -9.048 1.00 95.69 153 ILE A O 1
ATOM 1155 N N . GLY A 1 154 ? -2.317 -12.074 -9.266 1.00 96.25 154 GLY A N 1
ATOM 1156 C CA . GLY A 1 154 ? -3.431 -11.251 -8.803 1.00 96.25 154 GLY A CA 1
ATOM 1157 C C . GLY A 1 154 ? -3.194 -10.687 -7.404 1.00 96.25 154 GLY A C 1
ATOM 1158 O O . GLY A 1 154 ? -2.142 -10.107 -7.129 1.00 96.25 154 GLY A O 1
ATOM 1159 N N . TRP A 1 155 ? -4.199 -10.786 -6.534 1.00 97.06 155 TRP A N 1
ATOM 1160 C CA . TRP A 1 155 ? -4.250 -10.058 -5.264 1.00 97.06 155 TRP A CA 1
ATOM 1161 C C . TRP A 1 155 ? -4.262 -10.984 -4.048 1.00 97.06 155 TRP A C 1
ATOM 1163 O O . TRP A 1 155 ? -5.245 -11.686 -3.817 1.00 97.06 155 TRP A O 1
ATOM 1173 N N . ASP A 1 156 ? -3.240 -10.879 -3.196 1.00 95.94 156 ASP A N 1
ATOM 1174 C CA . ASP A 1 156 ? -3.291 -11.450 -1.847 1.00 95.94 156 ASP A CA 1
ATOM 1175 C C . ASP A 1 156 ? -3.903 -10.448 -0.860 1.00 95.94 156 ASP A C 1
ATOM 1177 O O . ASP A 1 156 ? -3.750 -9.226 -0.986 1.00 95.94 156 ASP A O 1
ATOM 1181 N N . ARG A 1 157 ? -4.559 -10.972 0.180 1.00 95.81 157 ARG A N 1
ATOM 1182 C CA . ARG A 1 157 ? -5.203 -10.180 1.234 1.00 95.81 157 ARG A CA 1
ATOM 1183 C C . ARG A 1 157 ? -4.643 -10.543 2.606 1.00 95.81 157 ARG A C 1
ATOM 1185 O O . ARG A 1 157 ? -4.688 -11.700 3.012 1.00 95.81 157 ARG A O 1
ATOM 1192 N N . ALA A 1 158 ? -4.213 -9.540 3.367 1.00 97.19 158 ALA A N 1
ATOM 1193 C CA . ALA A 1 158 ? -3.887 -9.681 4.784 1.00 97.19 158 ALA A CA 1
ATOM 1194 C C . ALA A 1 158 ? -4.755 -8.739 5.623 1.00 97.19 158 ALA A C 1
ATOM 1196 O O . ALA A 1 158 ? -4.767 -7.535 5.397 1.00 97.19 158 ALA A O 1
ATOM 1197 N N . VAL A 1 159 ? -5.470 -9.278 6.611 1.00 97.88 159 VAL A N 1
ATOM 1198 C CA . VAL A 1 159 ? -6.335 -8.492 7.505 1.00 97.88 159 VAL A CA 1
ATOM 1199 C C . VAL A 1 159 ? -5.695 -8.394 8.885 1.00 97.88 159 VAL A C 1
ATOM 1201 O O . VAL A 1 159 ? -5.119 -9.365 9.384 1.00 97.88 159 VAL A O 1
ATOM 1204 N N . ARG A 1 160 ? -5.775 -7.215 9.498 1.00 98.00 160 ARG A N 1
ATOM 1205 C CA . ARG A 1 160 ? -5.350 -6.944 10.873 1.00 98.00 160 ARG A CA 1
ATOM 1206 C C . ARG A 1 160 ? -6.463 -6.208 11.599 1.00 98.00 160 ARG A C 1
ATOM 1208 O O . ARG A 1 160 ? -7.064 -5.292 11.047 1.00 98.00 160 ARG A O 1
ATOM 1215 N N . THR A 1 161 ? -6.734 -6.610 12.829 1.00 97.50 161 THR A N 1
ATOM 1216 C CA . THR A 1 161 ? -7.724 -5.973 13.699 1.00 97.50 161 THR A CA 1
ATOM 1217 C C . THR A 1 161 ? -7.022 -5.395 14.912 1.00 97.50 161 THR A C 1
ATOM 1219 O O . THR A 1 161 ? -6.126 -6.031 15.461 1.00 97.50 161 THR A O 1
ATOM 1222 N N . ALA A 1 162 ? -7.447 -4.211 15.329 1.00 97.31 162 ALA A N 1
ATOM 1223 C CA . ALA A 1 162 ? -6.853 -3.468 16.426 1.00 97.31 162 ALA A CA 1
ATOM 1224 C C . ALA A 1 162 ? -7.946 -2.928 17.346 1.00 97.31 162 ALA A C 1
ATOM 1226 O O . ALA A 1 162 ? -8.986 -2.455 16.882 1.00 97.31 162 ALA A O 1
ATOM 1227 N N . SER A 1 163 ? -7.706 -2.973 18.651 1.00 96.19 163 SER A N 1
ATOM 1228 C CA . SER A 1 163 ? -8.572 -2.333 19.639 1.00 96.19 163 SER A CA 1
ATOM 1229 C C . SER A 1 163 ? -8.415 -0.803 19.613 1.00 96.19 163 SER A C 1
ATOM 1231 O O . SER A 1 163 ? -7.418 -0.283 19.100 1.00 96.19 163 SER A O 1
ATOM 1233 N N . PRO A 1 164 ? -9.342 -0.040 20.223 1.00 93.69 164 PRO A N 1
ATOM 1234 C CA . PRO A 1 164 ? -9.142 1.394 20.438 1.00 93.69 164 PRO A CA 1
ATOM 1235 C C . PRO A 1 164 ? -7.837 1.723 21.187 1.00 93.69 164 PRO A C 1
ATOM 1237 O O . PRO A 1 164 ? -7.179 2.712 20.866 1.00 93.69 164 PRO A O 1
ATOM 1240 N N . GLY A 1 165 ? -7.426 0.871 22.136 1.00 94.06 165 GLY A N 1
ATOM 1241 C CA . GLY A 1 165 ? -6.166 1.027 22.869 1.00 94.06 165 GLY A CA 1
ATOM 1242 C C . GLY A 1 165 ? -4.925 0.861 21.985 1.00 94.06 165 GLY A C 1
ATOM 1243 O O . GLY A 1 165 ? -3.954 1.602 22.140 1.00 94.06 165 GLY A O 1
ATOM 1244 N N . ASP A 1 166 ? -4.970 -0.045 21.004 1.00 96.69 166 ASP A N 1
ATOM 1245 C CA . ASP A 1 166 ? -3.885 -0.222 20.029 1.00 96.69 166 ASP A CA 1
ATOM 1246 C C . ASP A 1 166 ? -3.696 1.020 19.156 1.00 96.69 166 ASP A C 1
ATOM 1248 O O . ASP A 1 166 ? -2.568 1.395 18.842 1.00 96.69 166 ASP A O 1
ATOM 1252 N N . VAL A 1 167 ? -4.787 1.708 18.808 1.00 95.81 167 VAL A N 1
ATOM 1253 C CA . VAL A 1 167 ? -4.716 2.941 18.010 1.00 95.81 167 VAL A CA 1
ATOM 1254 C C . VAL A 1 167 ? -3.936 4.020 18.758 1.00 95.81 167 VAL A C 1
ATOM 1256 O O . VAL A 1 167 ? -3.102 4.694 18.160 1.00 95.81 167 VAL A O 1
ATOM 1259 N N . GLY A 1 168 ? -4.163 4.155 20.069 1.00 94.12 168 GLY A N 1
ATOM 1260 C CA . GLY A 1 168 ? -3.380 5.052 20.921 1.00 94.12 168 GLY A CA 1
ATOM 1261 C C . GLY A 1 168 ? -1.913 4.624 21.017 1.00 94.12 168 GLY A C 1
ATOM 1262 O O . GLY A 1 168 ? -1.020 5.447 20.827 1.00 94.12 168 GLY A O 1
ATOM 1263 N N . ARG A 1 169 ? -1.662 3.325 21.232 1.00 96.38 169 ARG A N 1
ATOM 1264 C CA . ARG A 1 169 ? -0.312 2.742 21.336 1.00 96.38 169 ARG A CA 1
ATOM 1265 C C . ARG A 1 169 ? 0.546 2.998 20.095 1.00 96.38 169 ARG A C 1
ATOM 1267 O O . ARG A 1 169 ? 1.726 3.303 20.230 1.00 96.38 169 ARG A O 1
ATOM 1274 N N . TYR A 1 170 ? -0.033 2.870 18.902 1.00 97.31 170 TYR A N 1
ATOM 1275 C CA . TYR A 1 170 ? 0.692 2.990 17.633 1.00 97.31 170 TYR A CA 1
ATOM 1276 C C . TYR A 1 170 ? 0.566 4.367 16.967 1.00 97.31 170 TYR A C 1
ATOM 1278 O O . TYR A 1 170 ? 1.120 4.585 15.890 1.00 97.31 170 TYR A O 1
ATOM 1286 N N . ALA A 1 171 ? -0.116 5.331 17.594 1.00 93.56 171 ALA A N 1
ATOM 1287 C CA . ALA A 1 171 ? -0.347 6.649 17.001 1.00 93.56 171 ALA A CA 1
ATOM 1288 C C . ALA A 1 171 ? 0.953 7.383 16.619 1.00 93.56 171 ALA A C 1
ATOM 1290 O O . ALA A 1 171 ? 0.989 8.115 15.629 1.00 93.56 171 ALA A O 1
ATOM 1291 N N . SER A 1 172 ? 2.026 7.174 17.387 1.00 91.25 172 SER A N 1
ATOM 1292 C CA . SER A 1 172 ? 3.333 7.804 17.179 1.00 91.25 172 SER A CA 1
ATOM 1293 C C . SER A 1 172 ? 4.248 7.046 16.213 1.00 91.25 172 SER A C 1
ATOM 1295 O O . SER A 1 172 ? 5.336 7.541 15.915 1.00 91.25 172 SER A O 1
ATOM 1297 N N . THR A 1 173 ? 3.835 5.891 15.674 1.00 96.00 173 THR A N 1
ATOM 1298 C CA . THR A 1 173 ? 4.666 5.104 14.751 1.00 96.00 173 THR A CA 1
ATOM 1299 C C . THR A 1 173 ? 5.138 5.965 13.568 1.00 96.00 173 THR A C 1
ATOM 1301 O O . THR A 1 173 ? 4.292 6.582 12.906 1.00 96.00 173 THR A O 1
ATOM 1304 N N . PRO A 1 174 ? 6.457 6.042 13.290 1.00 90.81 174 PRO A N 1
ATOM 1305 C CA . PRO A 1 174 ? 6.999 6.880 12.221 1.00 90.81 174 PRO A CA 1
ATOM 1306 C C . PRO A 1 174 ? 6.500 6.484 10.828 1.00 90.81 174 PRO A C 1
ATOM 1308 O O . PRO A 1 174 ? 6.489 5.306 10.472 1.00 90.81 174 PRO A O 1
ATOM 1311 N N . LEU A 1 175 ? 6.147 7.480 10.013 1.00 89.00 175 LEU A N 1
ATOM 1312 C CA . LEU A 1 175 ? 5.679 7.307 8.634 1.00 89.00 175 LEU A CA 1
ATOM 1313 C C . LEU A 1 175 ? 6.784 7.728 7.661 1.00 89.00 175 LEU A C 1
ATOM 1315 O O . LEU A 1 175 ? 6.720 8.776 7.031 1.00 89.00 175 LEU A O 1
ATOM 1319 N N . LEU A 1 176 ? 7.852 6.930 7.616 1.00 87.00 176 LEU A N 1
ATOM 1320 C CA . LEU A 1 176 ? 9.022 7.219 6.786 1.00 87.00 176 LEU A CA 1
ATOM 1321 C C . LEU A 1 176 ? 8.753 6.864 5.319 1.00 87.00 176 LEU A C 1
ATOM 1323 O O . LEU A 1 176 ? 8.293 5.759 5.025 1.00 87.00 176 LEU A O 1
ATOM 1327 N N . ASP A 1 177 ? 9.152 7.735 4.391 1.00 78.12 177 ASP A N 1
ATOM 1328 C CA . ASP A 1 177 ? 9.075 7.460 2.946 1.00 78.12 177 ASP A CA 1
ATOM 1329 C C . ASP A 1 177 ? 9.920 6.229 2.554 1.00 78.12 177 ASP A C 1
ATOM 1331 O O . ASP A 1 177 ? 9.575 5.477 1.636 1.00 78.12 177 ASP A O 1
ATOM 1335 N N . SER A 1 178 ? 11.000 5.973 3.302 1.00 82.75 178 SER A N 1
ATOM 1336 C CA . SER A 1 178 ? 11.914 4.838 3.133 1.00 82.75 178 SER A CA 1
ATOM 1337 C C . SER A 1 178 ? 11.388 3.506 3.690 1.00 82.75 178 SER A C 1
ATOM 1339 O O . SER A 1 178 ? 12.020 2.464 3.462 1.00 82.75 178 SER A O 1
ATOM 1341 N N . ALA A 1 179 ? 10.255 3.523 4.406 1.00 90.62 179 ALA A N 1
ATOM 1342 C CA . ALA A 1 179 ? 9.671 2.341 5.032 1.00 90.62 179 ALA A CA 1
ATOM 1343 C C . ALA A 1 179 ? 9.200 1.326 3.987 1.00 90.62 179 ALA A C 1
ATOM 1345 O O . ALA A 1 179 ? 8.675 1.694 2.936 1.00 90.62 179 ALA A O 1
ATOM 1346 N N . ASN A 1 180 ? 9.366 0.041 4.294 1.00 92.62 180 ASN A N 1
ATOM 1347 C CA . ASN A 1 180 ? 9.025 -1.067 3.410 1.00 92.62 180 ASN A CA 1
ATOM 1348 C C . ASN A 1 180 ? 7.939 -1.938 4.064 1.00 92.62 180 ASN A C 1
ATOM 1350 O O . ASN A 1 180 ? 8.140 -2.345 5.208 1.00 92.62 180 ASN A O 1
ATOM 1354 N N . PRO A 1 181 ? 6.807 -2.219 3.396 1.00 96.06 181 PRO A N 1
ATOM 1355 C CA . PRO A 1 181 ? 6.444 -1.799 2.039 1.00 96.06 181 PRO A CA 1
ATOM 1356 C C . PRO A 1 181 ? 6.043 -0.315 1.956 1.00 96.06 181 PRO A C 1
ATOM 1358 O O . PRO A 1 181 ? 5.764 0.332 2.973 1.00 96.06 181 PRO A O 1
ATOM 1361 N N . VAL A 1 182 ? 5.972 0.228 0.737 1.00 95.94 182 VAL A N 1
ATOM 1362 C CA . VAL A 1 182 ? 5.161 1.427 0.456 1.00 95.94 182 VAL A CA 1
ATOM 1363 C C . VAL A 1 182 ? 3.726 1.096 0.840 1.00 95.94 182 VAL A C 1
ATOM 1365 O O . VAL A 1 182 ? 3.237 0.030 0.471 1.00 95.94 182 VAL A O 1
ATOM 1368 N N . LEU A 1 183 ? 3.050 1.993 1.551 1.00 97.38 183 LEU A N 1
ATOM 1369 C CA . LEU A 1 183 ? 1.633 1.834 1.860 1.00 97.38 183 LEU A CA 1
ATOM 1370 C C . LEU A 1 183 ? 0.842 2.858 1.055 1.00 97.38 183 LEU A C 1
ATOM 1372 O O . LEU A 1 183 ? 1.108 4.053 1.160 1.00 97.38 183 LEU A O 1
ATOM 1376 N N . VAL A 1 184 ? -0.090 2.378 0.234 1.00 96.31 184 VAL A N 1
ATOM 1377 C CA . VAL A 1 184 ? -0.927 3.215 -0.637 1.00 96.31 184 VAL A CA 1
ATOM 1378 C C . VAL A 1 184 ? -2.382 3.085 -0.173 1.00 96.31 184 VAL A C 1
ATOM 1380 O O . VAL A 1 184 ? -2.953 2.005 -0.320 1.00 96.31 184 VAL A O 1
ATOM 1383 N N . PRO A 1 185 ? -2.989 4.118 0.432 1.00 96.94 185 PRO A N 1
ATOM 1384 C CA . PRO A 1 185 ? -4.410 4.092 0.776 1.00 96.94 185 PRO A CA 1
ATOM 1385 C C . PRO A 1 185 ? -5.270 4.032 -0.485 1.00 96.94 185 PRO A C 1
ATOM 1387 O O . PRO A 1 185 ? -5.070 4.822 -1.406 1.00 96.94 185 PRO A O 1
ATOM 1390 N N . LEU A 1 186 ? -6.217 3.097 -0.542 1.00 96.38 186 LEU A N 1
ATOM 1391 C CA . LEU A 1 186 ? -7.141 2.987 -1.670 1.00 96.38 186 LEU A CA 1
ATOM 1392 C C . LEU A 1 186 ? -8.159 4.130 -1.649 1.00 96.38 186 LEU A C 1
ATOM 1394 O O . LEU A 1 186 ? -8.488 4.665 -2.699 1.00 96.38 186 LEU A O 1
ATOM 1398 N N . GLU A 1 187 ? -8.587 4.560 -0.469 1.00 93.31 187 GLU A N 1
ATOM 1399 C CA . GLU A 1 187 ? -9.579 5.607 -0.211 1.00 93.31 187 GLU A CA 1
ATOM 1400 C C . GLU A 1 187 ? -9.217 6.959 -0.849 1.00 93.31 187 GLU A C 1
ATOM 1402 O O . GLU A 1 187 ? -10.106 7.728 -1.216 1.00 93.31 187 GLU A O 1
ATOM 1407 N N . THR A 1 188 ? -7.924 7.243 -1.022 1.00 89.94 188 THR A N 1
ATOM 1408 C CA . THR A 1 188 ? -7.414 8.460 -1.680 1.00 89.94 188 THR A CA 1
ATOM 1409 C C . THR A 1 188 ? -6.741 8.174 -3.025 1.00 89.94 188 THR A C 1
ATOM 1411 O O . THR A 1 188 ? -6.264 9.088 -3.696 1.00 89.94 188 THR A O 1
ATOM 1414 N N . LEU A 1 189 ? -6.710 6.914 -3.472 1.00 89.69 189 LEU A N 1
ATOM 1415 C CA . LEU A 1 189 ? -6.117 6.551 -4.754 1.00 89.69 189 LEU A CA 1
ATOM 1416 C C . LEU A 1 189 ? -7.063 6.902 -5.908 1.00 89.69 189 LEU A C 1
ATOM 1418 O O . LEU A 1 189 ? -8.016 6.173 -6.196 1.00 89.69 189 LEU A O 1
ATOM 1422 N N . TYR A 1 190 ? -6.758 8.003 -6.592 1.00 84.81 190 TYR A N 1
ATOM 1423 C CA . TYR A 1 190 ? -7.525 8.478 -7.741 1.00 84.81 190 TYR A CA 1
ATOM 1424 C C . TYR A 1 190 ? -7.570 7.454 -8.882 1.00 84.81 190 TYR A C 1
ATOM 1426 O O . TYR A 1 190 ? -6.563 6.825 -9.217 1.00 84.81 190 TYR A O 1
ATOM 1434 N N . GLY A 1 191 ? -8.749 7.302 -9.489 1.00 86.56 191 GLY A N 1
ATOM 1435 C CA . GLY A 1 191 ? -8.952 6.451 -10.661 1.00 86.56 191 GLY A CA 1
ATOM 1436 C C . GLY A 1 191 ? -8.778 4.948 -10.414 1.00 86.56 191 GLY A C 1
ATOM 1437 O O . GLY A 1 191 ? -8.812 4.186 -11.377 1.00 86.56 191 GLY A O 1
ATOM 1438 N N . ARG A 1 192 ? -8.594 4.496 -9.160 1.00 91.25 192 ARG A N 1
ATOM 1439 C CA . ARG A 1 192 ? -8.260 3.095 -8.825 1.00 91.25 192 ARG A CA 1
ATOM 1440 C C . ARG A 1 192 ? -9.209 2.070 -9.443 1.00 91.25 192 ARG A C 1
ATOM 1442 O O . ARG A 1 192 ? -8.765 0.998 -9.839 1.00 91.25 192 ARG A O 1
ATOM 1449 N N . ASP A 1 193 ? -10.491 2.409 -9.534 1.00 93.44 193 ASP A N 1
ATOM 1450 C CA . ASP A 1 193 ? -11.533 1.490 -9.980 1.00 93.44 193 ASP A CA 1
ATOM 1451 C C . ASP A 1 193 ? -11.634 1.393 -11.513 1.00 93.44 193 ASP A C 1
ATOM 1453 O O . ASP A 1 193 ? -12.263 0.474 -12.029 1.00 93.44 193 ASP A O 1
ATOM 1457 N N . HIS A 1 194 ? -10.964 2.296 -12.236 1.00 92.75 194 HIS A N 1
ATOM 1458 C CA . HIS A 1 194 ? -11.015 2.410 -13.698 1.00 92.75 194 HIS A CA 1
ATOM 1459 C C . HIS A 1 194 ? -9.824 1.765 -14.414 1.00 92.75 194 HIS A C 1
ATOM 1461 O O . HIS A 1 194 ? -9.714 1.859 -15.631 1.00 92.75 194 HIS A O 1
ATOM 1467 N N . TYR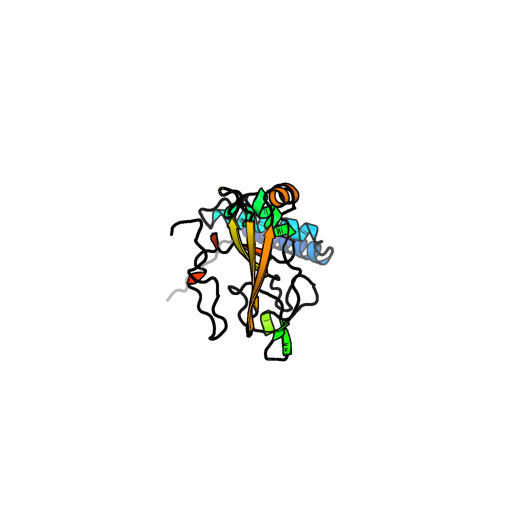 A 1 195 ? -8.902 1.143 -13.679 1.00 92.38 195 TYR A N 1
ATOM 1468 C CA . TYR A 1 195 ? -7.798 0.419 -14.298 1.00 92.38 195 TYR A CA 1
ATOM 1469 C C . TYR A 1 195 ? -8.259 -0.942 -14.809 1.00 92.38 195 TYR A C 1
ATOM 1471 O O . TYR A 1 195 ? -8.885 -1.699 -14.064 1.00 92.38 195 TYR A O 1
ATOM 1479 N N . ASP A 1 196 ? -7.828 -1.288 -16.018 1.00 93.62 196 ASP A N 1
ATOM 1480 C CA . ASP A 1 196 ? -7.978 -2.631 -16.569 1.00 93.62 196 ASP A CA 1
ATOM 1481 C C . ASP A 1 196 ? -6.972 -3.598 -15.930 1.00 93.62 196 ASP A C 1
ATOM 1483 O O . ASP A 1 196 ? -5.829 -3.233 -15.615 1.00 93.62 196 ASP A O 1
ATOM 1487 N N . PHE A 1 197 ? -7.402 -4.839 -15.710 1.00 94.25 197 PHE A N 1
ATOM 1488 C CA . PHE A 1 197 ? -6.549 -5.928 -15.236 1.00 94.25 197 PHE A CA 1
ATOM 1489 C C . PHE A 1 197 ? -6.723 -7.146 -16.145 1.00 94.25 197 PHE A C 1
ATOM 1491 O O . PHE A 1 197 ? -7.799 -7.339 -16.718 1.00 94.25 197 PHE A O 1
ATOM 1498 N N . PRO A 1 198 ? -5.683 -7.988 -16.269 1.00 92.31 198 PRO A N 1
ATOM 1499 C CA . PRO A 1 198 ? -5.823 -9.286 -16.907 1.00 92.31 198 PRO A CA 1
ATOM 1500 C C . PRO A 1 198 ? -6.916 -10.138 -16.236 1.00 92.31 198 PRO A C 1
ATOM 1502 O O . PRO A 1 198 ? -7.161 -9.997 -15.031 1.00 92.31 198 PRO A O 1
ATOM 1505 N N . PRO A 1 199 ? -7.545 -11.067 -16.975 1.00 90.38 199 PRO A N 1
ATOM 1506 C CA . PRO A 1 199 ? -8.463 -12.037 -16.389 1.00 90.38 199 PRO A CA 1
ATOM 1507 C C . PRO A 1 199 ? -7.826 -12.777 -15.205 1.00 90.38 199 PRO A C 1
ATOM 1509 O O . PRO A 1 199 ? -6.685 -13.223 -15.289 1.00 90.38 199 PRO A O 1
ATOM 1512 N N . GLY A 1 200 ? -8.565 -12.909 -14.101 1.00 89.94 200 GLY A N 1
ATOM 1513 C CA . GLY A 1 200 ? -8.079 -13.552 -12.872 1.00 89.94 200 GLY A CA 1
ATOM 1514 C C . GLY A 1 200 ? -7.275 -12.641 -11.937 1.00 89.94 200 GLY A C 1
ATOM 1515 O O . GLY A 1 200 ? -7.097 -12.982 -10.773 1.00 89.94 200 GLY A O 1
ATOM 1516 N N . GLU A 1 201 ? -6.873 -11.451 -12.386 1.00 95.62 201 GLU A N 1
ATOM 1517 C CA . GLU A 1 201 ? -6.148 -10.472 -11.565 1.00 95.62 201 GLU A CA 1
ATOM 1518 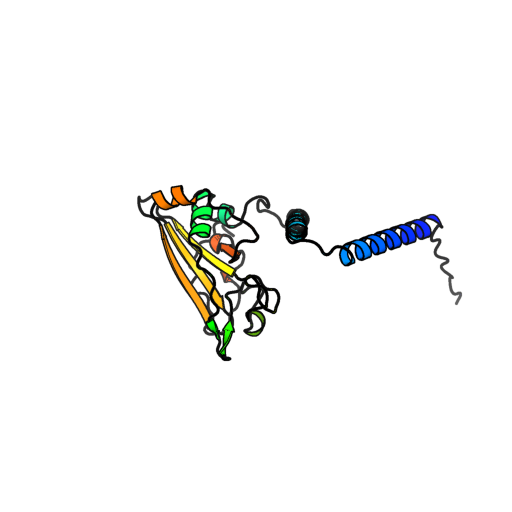C C . GLU A 1 201 ? -7.039 -9.335 -11.045 1.00 95.62 201 GLU A C 1
ATOM 1520 O O . GLU A 1 201 ? -6.545 -8.305 -10.574 1.00 95.62 201 GLU A O 1
ATOM 1525 N N . GLU A 1 202 ? -8.358 -9.498 -11.136 1.00 95.88 202 GLU A N 1
ATOM 1526 C CA . GLU A 1 202 ? -9.282 -8.418 -10.824 1.00 95.88 202 GLU A CA 1
ATOM 1527 C C . GLU A 1 202 ? -9.268 -8.038 -9.338 1.00 95.88 202 GLU A C 1
ATOM 1529 O O . GLU A 1 202 ? -9.283 -8.920 -8.469 1.00 95.88 202 GLU A O 1
ATOM 1534 N N . PRO A 1 203 ? -9.245 -6.731 -9.007 1.00 95.50 203 PRO A N 1
ATOM 1535 C CA . PRO A 1 203 ? -9.107 -6.312 -7.631 1.00 95.50 203 PRO A CA 1
ATOM 1536 C C . PRO A 1 203 ? -10.368 -6.634 -6.821 1.00 95.50 203 PRO A C 1
ATOM 1538 O O . PRO A 1 203 ? -11.445 -6.107 -7.110 1.00 95.50 203 PRO A O 1
ATOM 1541 N N . PRO A 1 204 ? -10.255 -7.401 -5.722 1.00 94.88 204 PRO A N 1
ATOM 1542 C CA . PRO A 1 204 ? -11.398 -7.738 -4.869 1.00 94.88 204 PRO A CA 1
ATOM 1543 C C . PRO A 1 204 ? -11.975 -6.531 -4.111 1.00 94.88 204 PRO A C 1
ATOM 1545 O O . PRO A 1 204 ? -13.053 -6.634 -3.521 1.00 94.88 204 PRO A O 1
ATOM 1548 N N . TRP A 1 205 ? -11.249 -5.411 -4.096 1.00 95.06 205 TRP A N 1
ATOM 1549 C CA . TRP A 1 205 ? -11.637 -4.136 -3.496 1.00 95.06 205 TRP A CA 1
ATOM 1550 C C . TRP A 1 205 ? -12.337 -3.185 -4.478 1.00 95.06 205 TRP A C 1
ATOM 1552 O O . TRP A 1 205 ? -12.872 -2.166 -4.030 1.00 95.06 205 TRP A O 1
ATOM 1562 N N . ARG A 1 206 ? -12.339 -3.492 -5.786 1.00 94.88 206 ARG A N 1
ATOM 1563 C CA . ARG A 1 206 ? -12.893 -2.606 -6.817 1.00 94.88 206 ARG A CA 1
ATOM 1564 C C . ARG A 1 206 ? -14.355 -2.292 -6.518 1.00 94.88 206 ARG A C 1
ATOM 1566 O O . ARG A 1 206 ? -15.129 -3.207 -6.236 1.00 94.88 206 ARG A O 1
ATOM 1573 N N . TRP A 1 207 ? -14.714 -1.012 -6.553 1.00 93.69 207 TRP A N 1
ATOM 1574 C CA . TRP A 1 207 ? -16.062 -0.503 -6.259 1.00 93.69 207 TRP A CA 1
ATOM 1575 C C . TRP A 1 207 ? -16.585 -0.800 -4.842 1.00 93.69 207 TRP A C 1
ATOM 1577 O O . TRP A 1 207 ? -17.766 -0.599 -4.567 1.00 93.69 207 TRP A O 1
ATOM 1587 N N . ARG A 1 208 ? -15.735 -1.288 -3.927 1.00 93.06 208 ARG A N 1
ATOM 1588 C CA . ARG A 1 208 ? -16.123 -1.638 -2.546 1.00 93.06 208 ARG A CA 1
ATOM 1589 C C . ARG A 1 208 ? -15.499 -0.731 -1.496 1.00 93.06 208 ARG A C 1
ATOM 1591 O O . ARG A 1 208 ? -16.079 -0.552 -0.429 1.00 93.06 208 ARG A O 1
ATOM 1598 N N . VAL A 1 209 ? -14.325 -0.175 -1.777 1.00 91.06 209 VAL A N 1
ATOM 1599 C CA . VAL A 1 209 ? -13.694 0.831 -0.916 1.00 91.06 209 VAL A CA 1
ATOM 1600 C C . VAL A 1 209 ? -14.255 2.195 -1.296 1.00 91.06 209 VAL A C 1
ATOM 1602 O O . VAL A 1 209 ? -14.223 2.561 -2.469 1.00 91.06 209 VAL A O 1
ATOM 1605 N N . GLN A 1 210 ? -14.779 2.935 -0.321 1.00 86.56 210 GLN A N 1
ATOM 1606 C CA . GLN A 1 210 ? -15.309 4.280 -0.543 1.00 86.56 210 GLN A CA 1
ATOM 1607 C C . GLN A 1 210 ? -14.167 5.293 -0.655 1.00 86.56 210 GLN A C 1
ATOM 1609 O O . GLN A 1 210 ? -13.197 5.229 0.096 1.00 86.56 210 GLN A O 1
ATOM 1614 N N . SER A 1 211 ? -14.278 6.229 -1.597 1.00 79.56 211 SER A N 1
ATOM 1615 C CA . SER A 1 211 ? -13.320 7.332 -1.707 1.00 79.56 211 SER A CA 1
ATOM 1616 C C . SER A 1 211 ? -13.566 8.373 -0.615 1.00 79.56 211 SER A C 1
ATOM 1618 O O . SER A 1 211 ? -14.714 8.665 -0.288 1.00 79.56 211 SER A O 1
ATOM 1620 N N . VAL A 1 212 ? -12.494 8.962 -0.081 1.00 72.31 212 VAL A N 1
ATOM 1621 C CA . VAL A 1 212 ? -12.582 10.080 0.882 1.00 72.31 212 VAL A CA 1
ATOM 1622 C C . VAL A 1 212 ? -12.911 11.404 0.181 1.00 72.31 212 VAL A C 1
ATOM 1624 O O . VAL A 1 212 ? -13.523 12.279 0.789 1.00 72.31 212 VAL A O 1
ATOM 1627 N N . TYR A 1 213 ? -12.597 11.527 -1.111 1.00 53.91 213 TYR A N 1
ATOM 1628 C CA . TYR A 1 213 ? -13.036 12.642 -1.949 1.00 53.91 213 TYR A CA 1
ATOM 1629 C C . TYR A 1 213 ? -14.233 12.216 -2.813 1.00 53.91 213 TYR A C 1
ATOM 1631 O O . TYR A 1 213 ? -14.113 11.220 -3.539 1.00 53.91 213 TYR A O 1
ATOM 1639 N N . PRO A 1 214 ? -15.379 12.924 -2.760 1.00 40.94 214 PRO A N 1
ATOM 1640 C CA . PRO A 1 214 ? -16.400 12.782 -3.786 1.00 40.94 214 PRO A CA 1
ATOM 1641 C C . PRO A 1 214 ? -15.815 13.343 -5.087 1.00 40.94 214 PRO A C 1
ATOM 1643 O O . PRO A 1 214 ? -15.358 14.486 -5.115 1.00 40.94 214 PRO A O 1
ATOM 1646 N N . GLY A 1 215 ? -15.740 12.497 -6.115 1.00 41.59 215 GLY A N 1
ATOM 1647 C CA . GLY A 1 215 ? -15.450 12.945 -7.477 1.00 41.59 215 GLY A CA 1
ATOM 1648 C C . GLY A 1 215 ? -16.543 13.856 -8.016 1.00 41.59 215 GLY A C 1
ATOM 1649 O O . GLY A 1 215 ? -17.679 13.786 -7.491 1.00 41.59 215 GLY A O 1
#